Protein AF-A0A7C5HAJ5-F1 (afdb_monomer_lite)

Organism: NCBI:txid274539

Foldseek 3Di:
DDDDDDPPFFQAKAFLVQADQAAWDWDAGPVRFTKTWHDDPPDIWIFRQQQQQHGFGWDTDPPACWIFRPPFTWTAHVQQHTDDTDGDGGTHIWDWDDDPRMTGTGHDDPPPDPPPPPCPPPDDQFAEALDFLVVQLVVCVVVVDPDPLLNVLSVPWDWFAKKKKKKFKWLADLVPPPDQKDQDDPALFFRMKGWCCVPPVVQVVVCVVRNITIMMTMGPRQDPVSDDPPVVVVVRVVVVCCVVRVCSVVIDGPDMGMHMDTGHTDDDVPSQVSQAAQDDPDLRYGYAAQSHHDPAPAHHPRRRVLSVLVNVQSVCVVVVHDRDDRDGFDPDDPRD

InterPro domains:
  IPR002937 Amine oxidase [PF01593] (116-315)
  IPR014349 Rieske iron-sulphur protein [PTHR10134] (42-106)
  IPR017941 Rieske [2Fe-2S] iron-sulphur domain [PF00355] (16-92)
  IPR017941 Rieske [2Fe-2S] iron-sulphur domain [PS51296] (11-105)
  IPR036188 FAD/NAD(P)-binding domain superfamily [SSF51905] (118-317)
  IPR036922 Rieske [2Fe-2S] iron-sulphur domain superfamily [G3DSA:2.102.10.10] (8-115)
  IPR036922 Rieske [2Fe-2S] iron-sulphur domain superfamily [SSF50022] (17-133)

Radius of gyration: 22.9 Å; chains: 1; bounding box: 59×47×62 Å

pLDDT: mean 89.5, std 14.16, range [26.53, 98.56]

Secondary structure (DSSP, 8-state):
-------TTEEEEEEGGGS-SSS-EEEE-TTS-EEEEEEETTEEEEEE-B-TTT-PBPEEPTTSSSEEETTTTEEE-TTS-EEESS--SPPPEEEEEEETTEEEEESPPTTSS-----------S-EEE---HHHHHHHHHHH--S-HHHHHHHHT--BPPPEEEEEEEESS--TT--SSEEE--SSSS-SEEEEGGGT-HHHHHHHHHHS-EEEEEEE-S--GGG---HHHHHHHHHHHHHHHSGGGGG--EEEEEEEEE--SBP--TTGGGG---SB-SSTTEEE-STTS--SSS--HHHHHHHHHHHHHHHHHHHTTPPPPP-----SSSTT-

Sequence (336 aa):
LDGAGAASGAVASIPKREVPVTGWLQHTSEAGIPLLVARRGAEWVALDGRCTHMGCPVGPEAGTDGLYCPCHAGRFDAEGVPFSGPPKAPLARLDVREAGEMLVIGQASSASSPAVVTSEELPCDYCVVASDVRGTRELIAATQPGNRDFASHIAALGEADPYVVWRVWLDRPVSSADFPFYTVSGYTYTDSISFYSSFQQPFIDWAKRTGGCVAELHAYAVAPQDIRPEPEIRAAMQQELYAMFPETRKATIRHEIFMMQSNFTRWAPGDHATRPGVETPYANLFLAGDWVSTKAPVFLMEAAAFTGRQAANAIAAKESLRQRPLPIVPMDGIFA

Structure (mmCIF, N/CA/C/O backbone):
data_AF-A0A7C5HAJ5-F1
#
_entry.id   AF-A0A7C5HAJ5-F1
#
loop_
_atom_site.group_PDB
_atom_site.id
_atom_site.type_symbol
_atom_site.label_atom_id
_atom_site.label_alt_id
_atom_site.label_comp_id
_atom_site.label_asym_id
_atom_site.label_entity_id
_atom_site.label_seq_id
_atom_site.pdbx_PDB_ins_code
_atom_site.Cartn_x
_atom_site.Cartn_y
_atom_site.Cartn_z
_atom_site.occupancy
_atom_site.B_iso_or_equiv
_atom_site.auth_seq_id
_atom_site.auth_comp_id
_atom_site.auth_asym_id
_atom_site.auth_atom_id
_atom_site.pdbx_PDB_model_num
ATOM 1 N N . LEU A 1 1 ? 33.946 2.718 28.310 1.00 36.34 1 LEU A N 1
ATOM 2 C CA . LEU A 1 1 ? 32.598 3.149 27.862 1.00 36.34 1 LEU A CA 1
ATOM 3 C C . LEU A 1 1 ? 32.483 2.571 26.475 1.00 36.34 1 LEU A C 1
ATOM 5 O O . LEU A 1 1 ? 32.900 3.191 25.504 1.00 36.34 1 LEU A O 1
ATOM 9 N N . ASP A 1 2 ? 32.117 1.299 26.447 1.00 27.98 2 ASP A N 1
ATOM 10 C CA . ASP A 1 2 ? 32.448 0.411 25.345 1.00 27.98 2 ASP A CA 1
ATOM 11 C C . ASP A 1 2 ? 31.266 0.407 24.387 1.00 27.98 2 ASP A C 1
ATOM 13 O O . ASP A 1 2 ? 30.203 -0.139 24.678 1.00 27.98 2 ASP A O 1
ATOM 17 N N . GLY A 1 3 ? 31.447 1.111 23.271 1.00 30.89 3 GLY A N 1
ATOM 18 C CA . GLY A 1 3 ? 30.524 1.111 22.151 1.00 30.89 3 GLY A CA 1
ATOM 19 C C . GLY A 1 3 ? 30.601 -0.223 21.422 1.00 30.89 3 GLY A C 1
ATOM 20 O O . GLY A 1 3 ? 31.521 -0.459 20.642 1.00 30.89 3 GLY A O 1
ATOM 21 N N . ALA A 1 4 ? 29.620 -1.087 21.667 1.00 29.84 4 ALA A N 1
ATOM 22 C CA . ALA A 1 4 ? 29.307 -2.186 20.772 1.00 29.84 4 ALA A CA 1
ATOM 23 C C . ALA A 1 4 ? 28.509 -1.614 19.593 1.00 29.84 4 ALA A C 1
ATOM 25 O O . ALA A 1 4 ? 27.392 -1.125 19.763 1.00 29.84 4 ALA A O 1
ATOM 26 N N . GLY A 1 5 ? 29.123 -1.622 18.409 1.00 26.53 5 GLY A N 1
ATOM 27 C CA . GLY A 1 5 ? 28.479 -1.233 17.162 1.00 26.53 5 GLY A CA 1
ATOM 28 C C . GLY A 1 5 ? 27.211 -2.049 16.920 1.00 26.53 5 GLY A C 1
ATOM 29 O O . GLY A 1 5 ? 27.200 -3.267 17.099 1.00 26.53 5 GLY A O 1
ATOM 30 N N . ALA A 1 6 ? 26.145 -1.362 16.513 1.00 30.11 6 ALA A N 1
ATOM 31 C CA . ALA A 1 6 ? 24.930 -1.987 16.021 1.00 30.11 6 ALA A CA 1
ATOM 32 C C . ALA A 1 6 ? 25.292 -2.930 14.865 1.00 30.11 6 ALA A C 1
ATOM 34 O O . ALA A 1 6 ? 25.839 -2.502 13.847 1.00 30.11 6 ALA A O 1
ATOM 35 N N . ALA A 1 7 ? 25.028 -4.223 15.039 1.00 36.00 7 ALA A N 1
ATOM 36 C CA . ALA A 1 7 ? 25.190 -5.198 13.975 1.00 36.00 7 ALA A CA 1
ATOM 37 C C . ALA A 1 7 ? 24.228 -4.843 12.831 1.00 36.00 7 ALA A C 1
ATOM 39 O O . ALA A 1 7 ? 23.007 -4.874 13.000 1.00 36.00 7 ALA A O 1
ATOM 40 N N . SER A 1 8 ? 24.779 -4.498 11.666 1.00 49.56 8 SER A N 1
ATOM 41 C CA . SER A 1 8 ? 24.012 -4.286 10.441 1.00 49.56 8 SER A CA 1
ATOM 42 C C . SER A 1 8 ? 23.299 -5.591 10.065 1.00 49.56 8 SER A C 1
ATOM 44 O O . SER A 1 8 ? 23.956 -6.556 9.674 1.00 49.56 8 SER A O 1
ATOM 46 N N . GLY A 1 9 ? 21.973 -5.642 10.226 1.00 61.12 9 GLY A N 1
ATOM 47 C CA . GLY A 1 9 ? 21.146 -6.807 9.872 1.00 61.12 9 GLY A CA 1
ATOM 48 C C . GLY A 1 9 ? 20.019 -7.148 10.855 1.00 61.12 9 GLY A C 1
ATOM 49 O O . GLY A 1 9 ? 19.179 -7.990 10.535 1.00 61.12 9 GLY A O 1
ATOM 50 N N . ALA A 1 10 ? 19.971 -6.513 12.032 1.00 73.44 10 ALA A N 1
ATOM 51 C CA . ALA A 1 10 ? 18.856 -6.663 12.968 1.00 73.44 10 ALA A CA 1
ATOM 52 C C . ALA A 1 10 ? 17.640 -5.828 12.525 1.00 73.44 10 ALA A C 1
ATOM 54 O O . ALA A 1 10 ? 17.765 -4.643 12.230 1.00 73.44 10 ALA A O 1
ATOM 55 N N . VAL A 1 11 ? 16.468 -6.459 12.498 1.00 80.75 11 VAL A N 1
ATOM 56 C CA . VAL A 1 11 ? 15.160 -5.850 12.218 1.00 80.75 11 VAL A CA 1
ATOM 57 C C . VAL A 1 11 ? 14.518 -5.315 13.499 1.00 80.75 11 VAL A C 1
ATOM 59 O O . VAL A 1 11 ? 13.902 -4.256 13.464 1.00 80.75 11 VAL A O 1
ATOM 62 N N . ALA A 1 12 ? 14.655 -6.021 14.626 1.00 91.81 12 ALA A N 1
ATOM 63 C CA . ALA A 1 12 ? 14.160 -5.581 15.935 1.00 91.81 12 ALA A CA 1
ATOM 64 C C . ALA A 1 12 ? 14.897 -6.282 17.088 1.00 91.81 12 ALA A C 1
ATOM 66 O O . ALA A 1 12 ? 15.503 -7.338 16.901 1.00 91.81 12 ALA A O 1
ATOM 67 N N . SER A 1 13 ? 14.814 -5.717 18.296 1.00 93.69 13 SER A N 1
ATOM 68 C CA . SER A 1 13 ? 15.235 -6.367 19.545 1.00 93.69 13 SER A CA 1
ATOM 69 C C . SER A 1 13 ? 14.085 -6.350 20.550 1.00 93.69 13 SER A C 1
ATOM 71 O O . SER A 1 13 ? 13.649 -5.279 20.958 1.00 93.69 13 SER A O 1
ATOM 73 N N . ILE A 1 14 ? 13.596 -7.525 20.948 1.00 95.25 14 ILE A N 1
ATOM 74 C CA . ILE A 1 14 ? 12.369 -7.684 21.747 1.00 95.25 14 ILE A CA 1
ATOM 75 C C . ILE A 1 14 ? 12.696 -8.403 23.065 1.00 95.25 14 ILE A C 1
ATOM 77 O O . ILE A 1 14 ? 13.305 -9.474 23.028 1.00 95.25 14 ILE A O 1
ATOM 81 N N . PRO A 1 15 ? 12.300 -7.882 24.239 1.00 95.75 15 PRO A N 1
ATOM 82 C CA . PRO A 1 15 ? 12.465 -8.596 25.503 1.00 95.75 15 PRO A CA 1
ATOM 83 C C . PRO A 1 15 ? 11.660 -9.903 25.528 1.00 95.75 15 PRO A C 1
ATOM 85 O O . PRO A 1 15 ? 10.455 -9.899 25.281 1.00 95.75 15 PRO A O 1
ATOM 88 N N . LYS A 1 16 ? 12.281 -11.026 25.917 1.00 95.94 16 LYS A N 1
ATOM 89 C CA . LYS A 1 16 ? 11.612 -12.347 25.971 1.00 95.94 16 LYS A CA 1
ATOM 90 C C . LYS A 1 16 ? 10.328 -12.335 26.802 1.00 95.94 16 LYS A C 1
ATOM 92 O O . LYS A 1 16 ? 9.375 -13.030 26.472 1.00 95.94 16 LYS A O 1
ATOM 97 N N . ARG A 1 17 ? 10.304 -11.529 27.868 1.00 94.81 17 ARG A N 1
ATOM 98 C CA . ARG A 1 17 ? 9.159 -11.364 28.778 1.00 94.81 17 ARG A CA 1
ATOM 99 C C . ARG A 1 17 ? 7.915 -10.747 28.130 1.00 94.81 17 ARG A C 1
ATOM 101 O O . ARG A 1 17 ? 6.839 -10.858 28.704 1.00 94.81 17 ARG A O 1
ATOM 108 N N . GLU A 1 18 ? 8.064 -10.059 26.999 1.00 94.12 18 GLU A N 1
ATOM 109 C CA . GLU A 1 18 ? 6.943 -9.450 26.270 1.00 94.12 18 GLU A CA 1
ATOM 110 C C . GLU A 1 18 ? 6.262 -10.450 25.335 1.00 94.12 18 GLU A C 1
ATOM 112 O O . GLU A 1 18 ? 5.100 -10.269 24.977 1.00 94.12 18 GLU A O 1
ATOM 117 N N . VAL A 1 19 ? 6.956 -11.531 24.966 1.00 94.25 19 VAL A N 1
ATOM 118 C CA . VAL A 1 19 ? 6.371 -12.584 24.140 1.00 94.25 19 VAL A CA 1
ATOM 119 C C . VAL A 1 19 ? 5.463 -13.454 25.014 1.00 94.25 19 VAL A C 1
ATOM 121 O O . VAL A 1 19 ? 5.921 -13.993 26.027 1.00 94.25 19 VAL A O 1
ATOM 124 N N . PRO A 1 20 ? 4.177 -13.621 24.656 1.00 90.31 20 PRO A N 1
ATOM 125 C CA . PRO A 1 20 ? 3.255 -14.398 25.464 1.00 90.31 20 PRO A CA 1
ATOM 126 C C . PRO A 1 20 ? 3.649 -15.879 25.479 1.00 90.31 20 PRO A C 1
ATOM 128 O O . PRO A 1 20 ? 4.223 -16.410 24.527 1.00 90.31 20 PRO A O 1
ATOM 131 N N . VAL A 1 21 ? 3.289 -16.570 26.565 1.00 87.06 21 VAL A N 1
ATOM 132 C CA . VAL A 1 21 ? 3.531 -18.018 26.722 1.00 87.06 21 VAL A CA 1
ATOM 133 C C . VAL A 1 21 ? 2.827 -18.822 25.622 1.00 87.06 21 VAL A C 1
ATOM 135 O O . VAL A 1 21 ? 3.342 -19.842 25.173 1.00 87.06 21 VAL A O 1
ATOM 138 N N . THR A 1 22 ? 1.661 -18.345 25.181 1.00 86.88 22 THR A N 1
ATOM 139 C CA . THR A 1 22 ? 0.845 -18.933 24.116 1.00 86.88 22 THR A CA 1
ATOM 140 C C . THR A 1 22 ? 0.399 -17.855 23.136 1.00 86.88 22 THR A C 1
ATOM 142 O O . THR A 1 22 ? 0.055 -16.751 23.556 1.00 86.88 22 THR A O 1
ATOM 145 N N . GLY A 1 23 ? 0.319 -18.195 21.851 1.00 88.62 23 GLY A N 1
ATOM 146 C CA . GLY A 1 23 ? -0.093 -17.264 20.799 1.00 88.62 23 GLY A CA 1
ATOM 147 C C . GLY A 1 23 ? 1.080 -16.477 20.220 1.00 88.62 23 GLY A C 1
ATOM 148 O O . GLY A 1 23 ? 2.209 -16.968 20.199 1.00 88.62 23 GLY A O 1
ATOM 149 N N . TRP A 1 24 ? 0.785 -15.283 19.715 1.00 93.00 24 TRP A N 1
ATOM 150 C CA . TRP A 1 24 ? 1.720 -14.416 19.004 1.00 93.00 24 TRP A CA 1
ATOM 151 C C . TRP A 1 24 ? 1.758 -13.031 19.651 1.00 93.00 24 TRP A C 1
ATOM 153 O O . TRP A 1 24 ? 0.714 -12.431 19.907 1.00 93.00 24 TRP A O 1
ATOM 163 N N . LEU A 1 25 ? 2.961 -12.513 19.878 1.00 93.62 25 LEU A N 1
ATOM 164 C CA . LEU A 1 25 ? 3.206 -11.089 20.057 1.00 93.62 25 LEU A CA 1
ATOM 165 C C . LEU A 1 25 ? 3.165 -10.423 18.683 1.00 93.62 25 LEU A C 1
ATOM 167 O O . LEU A 1 25 ? 3.923 -10.808 17.795 1.00 93.62 25 LEU A O 1
ATOM 171 N N . GLN A 1 26 ? 2.327 -9.405 18.530 1.00 93.69 26 GLN A N 1
ATOM 172 C CA . GLN A 1 26 ? 2.395 -8.486 17.402 1.00 93.69 26 GLN A CA 1
ATOM 173 C C . GLN A 1 26 ? 3.252 -7.283 17.807 1.00 93.69 26 GLN A C 1
ATOM 175 O O . GLN A 1 26 ? 2.989 -6.650 18.829 1.00 93.69 26 GLN A O 1
ATOM 180 N N . HIS A 1 27 ? 4.287 -6.991 17.027 1.00 91.62 27 HIS A N 1
ATOM 181 C CA . HIS A 1 27 ? 5.226 -5.898 17.270 1.00 91.62 27 HIS A CA 1
ATOM 182 C C . HIS A 1 27 ? 5.478 -5.139 15.965 1.00 91.62 27 HIS A C 1
ATOM 184 O O . HIS A 1 27 ? 5.367 -5.718 14.891 1.00 91.62 27 HIS A O 1
ATOM 190 N N . THR A 1 28 ? 5.848 -3.867 16.042 1.00 86.75 28 THR A N 1
ATOM 191 C CA . THR A 1 28 ? 6.250 -3.074 14.875 1.00 86.75 28 THR A CA 1
ATOM 192 C C . THR A 1 28 ? 7.675 -2.603 15.109 1.00 86.75 28 THR A C 1
ATOM 194 O O . THR A 1 28 ? 7.943 -1.984 16.137 1.00 86.75 28 THR A O 1
ATOM 197 N N . SER A 1 29 ? 8.596 -2.920 14.196 1.00 84.69 29 SER A N 1
ATOM 198 C CA . SER A 1 29 ? 9.984 -2.465 14.316 1.00 84.69 29 SER A CA 1
ATOM 199 C C . SER A 1 29 ? 10.097 -0.943 14.204 1.00 84.69 29 SER A C 1
ATOM 201 O O . SER A 1 29 ? 9.186 -0.275 13.717 1.00 84.69 29 SER A O 1
ATOM 203 N N . GLU A 1 30 ? 11.255 -0.386 14.567 1.00 73.44 30 GLU A N 1
ATOM 204 C CA . GLU A 1 30 ? 11.544 1.046 14.377 1.00 73.44 30 GLU A CA 1
ATOM 205 C C . GLU A 1 30 ? 11.405 1.488 12.909 1.00 73.44 30 GLU A C 1
ATOM 207 O O . GLU A 1 30 ? 11.019 2.619 12.632 1.00 73.44 30 GLU A O 1
ATOM 212 N N . ALA A 1 31 ? 11.657 0.581 11.959 1.00 70.88 31 ALA A N 1
ATOM 213 C CA . ALA A 1 31 ? 11.485 0.816 10.526 1.00 70.88 31 ALA A CA 1
ATOM 214 C C . ALA A 1 31 ? 10.033 0.623 10.033 1.00 70.88 31 ALA A C 1
ATOM 216 O O . ALA A 1 31 ? 9.794 0.603 8.825 1.00 70.88 31 ALA A O 1
ATOM 217 N N . GLY A 1 32 ? 9.065 0.435 10.938 1.00 73.06 32 GLY A N 1
ATOM 218 C CA . GLY A 1 32 ? 7.650 0.259 10.601 1.00 73.06 32 GLY A CA 1
ATOM 219 C C . GLY A 1 32 ? 7.288 -1.131 10.070 1.00 73.06 32 GLY A C 1
ATOM 220 O O . GLY A 1 32 ? 6.216 -1.306 9.494 1.00 73.06 32 GLY A O 1
ATOM 221 N N . ILE A 1 33 ? 8.163 -2.130 10.229 1.00 79.81 33 ILE A N 1
ATOM 222 C CA . ILE A 1 33 ? 7.901 -3.490 9.740 1.00 79.81 33 ILE A CA 1
ATOM 223 C C . ILE A 1 33 ? 7.059 -4.227 10.790 1.00 79.81 33 ILE A C 1
ATOM 225 O O . ILE A 1 33 ? 7.527 -4.370 11.924 1.00 79.81 33 ILE A O 1
ATOM 229 N N . PRO A 1 34 ? 5.846 -4.710 10.458 1.00 89.31 34 PRO A N 1
ATOM 230 C CA . PRO A 1 34 ? 5.077 -5.546 11.368 1.00 89.31 34 PRO A CA 1
ATOM 231 C C . PRO A 1 34 ? 5.773 -6.899 11.541 1.00 89.31 34 PRO A C 1
ATOM 233 O O . PRO A 1 34 ? 6.210 -7.518 10.575 1.00 89.31 34 PRO A O 1
ATOM 236 N N . LEU A 1 35 ? 5.854 -7.366 12.778 1.00 94.62 35 LEU A N 1
ATOM 237 C CA . LEU A 1 35 ? 6.483 -8.611 13.195 1.00 94.62 35 LEU A CA 1
ATOM 238 C C . LEU A 1 35 ? 5.490 -9.421 14.024 1.00 94.62 35 LEU A C 1
ATOM 240 O O . LEU A 1 35 ? 4.774 -8.878 14.870 1.00 94.62 35 LEU A O 1
ATOM 244 N N . LEU A 1 36 ? 5.496 -10.733 13.820 1.00 95.81 36 LEU A N 1
ATOM 245 C CA . LEU A 1 36 ? 4.790 -11.686 14.669 1.00 95.81 36 LEU A CA 1
ATOM 246 C C . LEU A 1 36 ? 5.826 -12.569 15.348 1.00 95.81 36 LEU A C 1
ATOM 248 O O . LEU A 1 36 ? 6.569 -13.263 14.663 1.00 95.81 36 LEU A O 1
ATOM 252 N N . VAL A 1 37 ? 5.895 -12.545 16.678 1.00 95.56 37 VAL A N 1
ATOM 253 C CA . VAL A 1 37 ? 6.882 -13.314 17.452 1.00 95.56 37 VAL A CA 1
ATOM 254 C C . VAL A 1 37 ? 6.182 -14.239 18.429 1.00 95.56 37 VAL A C 1
ATOM 256 O O . VAL A 1 37 ? 5.273 -13.832 19.144 1.00 95.56 37 VAL A O 1
ATOM 259 N N . ALA A 1 38 ? 6.597 -15.495 18.477 1.00 94.31 38 ALA A N 1
ATOM 260 C CA . ALA A 1 38 ? 6.004 -16.476 19.362 1.00 94.31 38 ALA A CA 1
ATOM 261 C C . ALA A 1 38 ? 7.019 -17.481 19.888 1.00 94.31 38 ALA A C 1
ATOM 263 O O . ALA A 1 38 ? 8.072 -17.718 19.296 1.00 94.31 38 ALA A O 1
ATOM 264 N N . ARG A 1 39 ? 6.649 -18.128 20.991 1.00 92.38 39 ARG A N 1
ATOM 265 C CA . ARG A 1 39 ? 7.337 -19.311 21.494 1.00 92.38 39 ARG A CA 1
ATOM 266 C C . ARG A 1 39 ? 6.623 -20.575 21.010 1.00 92.38 39 ARG A C 1
ATOM 268 O O . ARG A 1 39 ? 5.395 -20.673 21.088 1.00 92.38 39 ARG A O 1
ATOM 275 N N . ARG A 1 40 ? 7.385 -21.548 20.510 1.00 88.31 40 ARG A N 1
ATOM 276 C CA . ARG A 1 40 ? 6.919 -22.882 20.100 1.00 88.31 40 ARG A CA 1
ATOM 277 C C . ARG A 1 40 ? 7.747 -23.929 20.839 1.00 88.31 40 ARG A C 1
ATOM 279 O O . ARG A 1 40 ? 8.814 -24.346 20.404 1.00 88.31 40 ARG A O 1
ATOM 286 N N . GLY A 1 41 ? 7.277 -24.299 22.030 1.00 86.25 41 GLY A N 1
ATOM 287 C CA . GLY A 1 41 ? 8.030 -25.164 22.937 1.00 86.25 41 GLY A CA 1
ATOM 288 C C . GLY A 1 41 ? 9.342 -24.511 23.388 1.00 86.25 41 GLY A C 1
ATOM 289 O O . GLY A 1 41 ? 9.335 -23.508 24.109 1.00 86.25 41 GLY A O 1
ATOM 290 N N . ALA A 1 42 ? 10.469 -25.097 22.982 1.00 86.19 42 ALA A N 1
ATOM 291 C CA . ALA A 1 42 ? 11.801 -24.572 23.280 1.00 86.19 42 ALA A CA 1
ATOM 292 C C . ALA A 1 42 ? 12.280 -23.513 22.272 1.00 86.19 42 ALA A C 1
ATOM 294 O O . ALA A 1 42 ? 13.241 -22.811 22.565 1.00 86.19 42 ALA A O 1
ATOM 295 N N . GLU A 1 43 ? 11.617 -23.380 21.122 1.00 90.31 43 GLU A N 1
ATOM 296 C CA . GLU A 1 43 ? 12.067 -22.522 20.027 1.00 90.31 43 GLU A CA 1
ATOM 297 C C . GLU A 1 43 ? 11.329 -21.182 19.990 1.00 90.31 43 GLU A C 1
ATOM 299 O O . GLU A 1 43 ? 10.160 -21.069 20.380 1.00 90.31 43 GLU A O 1
ATOM 304 N N . TRP A 1 44 ? 12.015 -20.167 19.471 1.00 93.62 44 TRP A N 1
ATOM 305 C CA . TRP A 1 44 ? 11.435 -18.872 19.142 1.00 93.62 44 TRP A CA 1
ATOM 306 C C . TRP A 1 44 ? 11.175 -18.788 17.642 1.00 93.62 44 TRP A C 1
ATOM 308 O O . TRP A 1 44 ? 12.038 -19.114 16.829 1.00 93.62 44 TRP A O 1
ATOM 318 N N . VAL A 1 45 ? 9.985 -18.324 17.280 1.00 93.62 45 VAL A N 1
ATOM 319 C CA . VAL A 1 45 ? 9.570 -18.123 15.893 1.00 93.62 45 VAL A CA 1
ATOM 320 C C . VAL A 1 45 ? 9.262 -16.651 15.698 1.00 93.62 45 VAL A C 1
ATOM 322 O O . VAL A 1 45 ? 8.530 -16.067 16.494 1.00 93.62 45 VAL A O 1
ATOM 325 N N . ALA A 1 46 ? 9.795 -16.064 14.632 1.00 95.12 46 ALA A N 1
ATOM 326 C CA . ALA A 1 46 ? 9.409 -14.743 14.170 1.00 95.12 46 ALA A CA 1
ATOM 327 C C . ALA A 1 46 ? 8.986 -14.809 12.701 1.00 95.12 46 ALA A C 1
ATOM 329 O O . ALA A 1 46 ? 9.627 -15.498 11.905 1.00 95.12 46 ALA A O 1
ATOM 330 N N . LEU A 1 47 ? 7.916 -14.102 12.354 1.00 94.81 47 LEU A N 1
ATOM 331 C CA . LEU A 1 47 ? 7.440 -13.920 10.987 1.00 94.81 47 LEU A CA 1
ATOM 332 C C . LEU A 1 47 ? 7.445 -12.432 10.633 1.00 94.81 47 LEU A C 1
ATOM 334 O O . LEU A 1 47 ? 7.145 -11.587 11.482 1.00 94.81 47 LEU A O 1
ATOM 338 N N . ASP A 1 48 ? 7.720 -12.129 9.368 1.00 93.62 48 ASP A N 1
ATOM 339 C CA . ASP A 1 48 ? 7.351 -10.858 8.755 1.00 93.62 48 ASP A CA 1
ATOM 340 C C . ASP A 1 48 ? 5.820 -10.793 8.713 1.00 93.62 48 ASP A C 1
ATOM 342 O O . ASP A 1 48 ? 5.156 -11.566 8.020 1.00 93.62 48 ASP A O 1
ATOM 346 N N . GLY A 1 49 ? 5.256 -9.891 9.509 1.00 93.38 49 GLY A N 1
ATOM 347 C CA . GLY A 1 49 ? 3.821 -9.697 9.654 1.00 93.38 49 GLY A CA 1
ATOM 348 C C . GLY A 1 49 ? 3.183 -8.985 8.463 1.00 93.38 49 GLY A C 1
ATOM 349 O O . GLY A 1 49 ? 2.003 -8.649 8.536 1.00 93.38 49 GLY A O 1
ATOM 350 N N . ARG A 1 50 ? 3.911 -8.710 7.375 1.00 91.50 50 ARG A N 1
ATOM 351 C CA . ARG A 1 50 ? 3.331 -8.158 6.147 1.00 91.50 50 ARG A CA 1
ATOM 352 C C . ARG A 1 50 ? 2.630 -9.261 5.367 1.00 91.50 50 ARG A C 1
ATOM 354 O O . ARG A 1 50 ? 3.239 -10.224 4.912 1.00 91.50 50 ARG A O 1
ATOM 361 N N . CYS A 1 51 ? 1.331 -9.089 5.157 1.00 91.00 51 CYS A N 1
ATOM 362 C CA . CYS A 1 51 ? 0.529 -9.996 4.351 1.00 91.00 51 CYS A CA 1
ATOM 363 C C . CYS A 1 51 ? 1.121 -10.137 2.941 1.00 91.00 51 CYS A C 1
ATOM 365 O O . CYS A 1 51 ? 1.268 -9.142 2.233 1.00 91.00 51 CYS A O 1
ATOM 367 N N . THR A 1 52 ? 1.352 -11.368 2.482 1.00 88.88 52 THR A N 1
ATOM 368 C CA . THR A 1 52 ? 1.920 -11.664 1.151 1.00 88.88 52 THR A CA 1
ATOM 369 C C . THR A 1 52 ? 1.022 -11.291 -0.034 1.00 88.88 52 THR A C 1
ATOM 371 O O . THR A 1 52 ? 1.392 -11.514 -1.181 1.00 88.88 52 THR A O 1
ATOM 374 N N . HIS A 1 53 ? -0.163 -10.729 0.217 1.00 82.12 53 HIS A N 1
ATOM 375 C CA . HIS A 1 53 ? -1.009 -10.148 -0.822 1.00 82.12 53 HIS A CA 1
ATOM 376 C C . HIS A 1 53 ? -0.641 -8.686 -1.121 1.00 82.12 53 HIS A C 1
ATOM 378 O O . HIS A 1 53 ? -0.270 -8.374 -2.244 1.00 82.12 53 HIS A O 1
ATOM 384 N N . MET A 1 54 ? -0.773 -7.788 -0.137 1.00 81.06 54 MET A N 1
ATOM 385 C CA . MET A 1 54 ? -0.594 -6.332 -0.323 1.00 81.06 54 MET A CA 1
ATOM 386 C C . MET A 1 54 ? 0.123 -5.658 0.859 1.00 81.06 54 MET A C 1
ATOM 388 O O . MET A 1 54 ? -0.008 -4.460 1.075 1.00 81.06 54 MET A O 1
ATOM 392 N N . GLY A 1 55 ? 0.836 -6.425 1.684 1.00 82.50 55 GLY A N 1
ATOM 393 C CA . GLY A 1 55 ? 1.685 -5.890 2.749 1.00 82.50 55 GLY A CA 1
ATOM 394 C C . GLY A 1 55 ? 0.969 -5.391 4.007 1.00 82.50 55 GLY A C 1
ATOM 395 O O . GLY A 1 55 ? 1.639 -4.937 4.929 1.00 82.50 55 GLY A O 1
ATOM 396 N N . CYS A 1 56 ? -0.363 -5.485 4.084 1.00 85.69 56 CYS A N 1
ATOM 397 C CA . CYS A 1 56 ? -1.109 -5.139 5.296 1.00 85.69 56 CYS A CA 1
ATOM 398 C C . CYS A 1 56 ? -0.629 -5.935 6.522 1.00 85.69 56 CYS A C 1
ATOM 400 O O . CYS A 1 56 ? -0.308 -7.118 6.369 1.00 85.69 56 CYS A O 1
ATOM 402 N N . PRO A 1 57 ? -0.644 -5.341 7.728 1.00 89.75 57 PRO A N 1
ATOM 403 C CA . PRO A 1 57 ? -0.247 -6.039 8.942 1.00 89.75 57 PRO A CA 1
ATOM 404 C C . PRO A 1 57 ? -1.197 -7.206 9.233 1.00 89.75 57 PRO A C 1
ATOM 406 O O . PRO A 1 57 ? -2.420 -7.052 9.298 1.00 89.75 57 PRO A O 1
ATOM 409 N N . VAL A 1 58 ? -0.613 -8.386 9.392 1.00 94.19 58 VAL A N 1
ATOM 410 C CA . VAL A 1 58 ? -1.270 -9.606 9.846 1.00 94.19 58 VAL A CA 1
ATOM 411 C C . VAL A 1 58 ? -1.212 -9.649 11.367 1.00 94.19 58 VAL A C 1
ATOM 413 O O . VAL A 1 58 ? -0.169 -9.370 11.956 1.00 94.19 58 VAL A O 1
ATOM 416 N N . GLY A 1 59 ? -2.328 -10.014 11.995 1.00 94.25 59 GLY A N 1
ATOM 417 C CA . GLY A 1 59 ? -2.426 -10.179 13.444 1.00 94.25 59 GLY A CA 1
ATOM 418 C C . GLY A 1 59 ? -2.940 -11.564 13.848 1.00 94.25 59 GLY A C 1
ATOM 419 O O . GLY A 1 59 ? -3.406 -12.318 12.991 1.00 94.25 59 GLY A O 1
ATOM 420 N N . PRO A 1 60 ? -2.885 -11.907 15.146 1.00 93.56 60 PRO A N 1
ATOM 421 C CA . PRO A 1 60 ? -3.471 -13.137 15.674 1.00 93.56 60 PRO A CA 1
ATOM 422 C C . PRO A 1 60 ? -4.985 -13.174 15.440 1.00 93.56 60 PRO A C 1
ATOM 424 O O . PRO A 1 60 ? -5.682 -12.187 15.692 1.00 93.56 60 PRO A O 1
ATOM 427 N N . GLU A 1 61 ? -5.514 -14.315 15.002 1.00 91.75 61 GLU A N 1
ATOM 428 C CA . GLU A 1 61 ? -6.958 -14.489 14.879 1.00 91.75 61 GLU A CA 1
ATOM 429 C C . GLU A 1 61 ? -7.574 -14.987 16.195 1.00 91.75 61 GLU A C 1
ATOM 431 O O . GLU A 1 61 ? -7.279 -16.081 16.681 1.00 91.75 61 GLU A O 1
ATOM 436 N N . ALA A 1 62 ? -8.476 -14.181 16.760 1.00 84.38 62 ALA A N 1
ATOM 437 C CA . ALA A 1 62 ? -9.124 -14.469 18.034 1.00 84.38 62 ALA A CA 1
ATOM 438 C C . ALA A 1 62 ? -9.836 -15.834 18.037 1.00 84.38 62 ALA A C 1
ATOM 440 O O . ALA A 1 62 ? -10.662 -16.126 17.175 1.00 84.38 62 ALA A O 1
ATOM 441 N N . GLY A 1 63 ? -9.552 -16.646 19.060 1.00 82.56 63 GLY A N 1
ATOM 442 C CA . GLY A 1 63 ? -10.146 -17.977 19.226 1.00 82.56 63 GLY A CA 1
ATOM 443 C C . GLY A 1 63 ? -9.492 -19.079 18.388 1.00 82.56 63 GLY A C 1
ATOM 444 O O . GLY A 1 63 ? -9.981 -20.206 18.403 1.00 82.56 63 GLY A O 1
ATOM 445 N N . THR A 1 64 ? -8.394 -18.776 17.695 1.00 86.75 64 THR A N 1
ATOM 446 C CA . THR A 1 64 ? -7.595 -19.738 16.924 1.00 86.75 64 THR A CA 1
ATOM 447 C C . THR A 1 64 ? -6.108 -19.592 17.267 1.00 86.75 64 THR A C 1
ATOM 449 O O . THR A 1 64 ? -5.715 -18.675 17.990 1.00 86.75 64 THR A O 1
ATOM 452 N N . ASP A 1 65 ? -5.273 -20.494 16.759 1.00 85.19 65 ASP A N 1
ATOM 453 C CA . ASP A 1 65 ? -3.809 -20.373 16.734 1.00 85.19 65 ASP A CA 1
ATOM 454 C C . ASP A 1 65 ? -3.278 -19.707 15.447 1.00 85.19 65 ASP A C 1
ATOM 456 O O . ASP A 1 65 ? -2.078 -19.432 15.336 1.00 85.19 65 ASP A O 1
ATOM 460 N N . GLY A 1 66 ? -4.180 -19.429 14.503 1.00 91.69 66 GLY A N 1
ATOM 461 C CA . GLY A 1 66 ? -3.895 -18.845 13.204 1.00 91.69 66 GLY A CA 1
ATOM 462 C C . GLY A 1 66 ? -3.787 -17.323 13.208 1.00 91.69 66 GLY A C 1
ATOM 463 O O . GLY A 1 66 ? -3.822 -16.633 14.234 1.00 91.69 66 GLY A O 1
ATOM 464 N N . LEU A 1 67 ? -3.635 -16.796 12.000 1.00 96.12 67 LEU A N 1
ATOM 465 C CA . LEU A 1 67 ? -3.339 -15.400 11.725 1.00 96.12 67 LEU A CA 1
ATOM 466 C C . LEU A 1 67 ? -4.310 -14.843 10.676 1.00 96.12 67 LEU A C 1
ATOM 468 O O . LEU A 1 67 ? -4.705 -15.533 9.733 1.00 96.12 67 LEU A O 1
ATOM 472 N N . TYR A 1 68 ? -4.665 -13.566 10.802 1.00 95.19 68 TYR A N 1
ATOM 473 C CA . TYR A 1 68 ? -5.648 -12.905 9.949 1.00 95.19 68 TYR A CA 1
ATOM 474 C C . TYR A 1 68 ? -5.150 -11.558 9.421 1.00 95.19 68 TYR A C 1
ATOM 476 O O . TYR A 1 68 ? -4.680 -10.698 10.166 1.00 95.19 68 TYR A O 1
ATOM 484 N N . CYS A 1 69 ? -5.291 -11.372 8.107 1.00 93.19 69 CYS A N 1
ATOM 485 C CA . CYS A 1 69 ? -5.131 -10.102 7.414 1.00 93.19 69 CYS A CA 1
ATOM 486 C C . CYS A 1 69 ? -6.513 -9.488 7.135 1.00 93.19 69 CYS A C 1
ATOM 488 O O . CYS A 1 69 ? -7.253 -9.986 6.274 1.00 93.19 69 CYS A O 1
ATOM 490 N N . PRO A 1 70 ? -6.851 -8.361 7.766 1.00 86.56 70 PRO A N 1
ATOM 491 C CA . PRO A 1 70 ? -8.176 -7.767 7.656 1.00 86.56 70 PRO A CA 1
ATOM 492 C C . PRO A 1 70 ? -8.437 -6.972 6.373 1.00 86.56 70 PRO A C 1
ATOM 494 O O . PRO A 1 70 ? -9.596 -6.691 6.075 1.00 86.56 70 PRO A O 1
ATOM 497 N N . CYS A 1 71 ? -7.404 -6.616 5.603 1.00 77.31 71 CYS A N 1
ATOM 498 C CA . CYS A 1 71 ? -7.571 -5.803 4.394 1.00 77.31 71 CYS A CA 1
ATOM 499 C C . CYS A 1 71 ? -8.452 -6.488 3.342 1.00 77.31 71 CYS A C 1
ATOM 501 O O . CYS A 1 71 ? -9.377 -5.879 2.815 1.00 77.31 71 CYS A O 1
ATOM 503 N N . HIS A 1 72 ? -8.196 -7.772 3.076 1.00 81.44 72 HIS A N 1
ATOM 504 C CA . HIS A 1 72 ? -8.934 -8.569 2.088 1.00 81.44 72 HIS A CA 1
ATOM 505 C C . HIS A 1 72 ? -9.254 -9.980 2.608 1.00 81.44 72 HIS A C 1
ATOM 507 O O . HIS A 1 72 ? -9.300 -10.939 1.841 1.00 81.44 72 HIS A O 1
ATOM 513 N N . ALA A 1 73 ? -9.444 -10.101 3.926 1.00 88.62 73 ALA A N 1
ATOM 514 C CA . ALA A 1 73 ? -9.784 -11.341 4.623 1.00 88.62 73 ALA A CA 1
ATOM 515 C C . ALA A 1 73 ? -8.820 -12.520 4.358 1.00 88.62 73 ALA A C 1
ATOM 517 O O . ALA A 1 73 ? -9.245 -13.669 4.209 1.00 88.62 73 ALA A O 1
ATOM 518 N N . GLY A 1 74 ? -7.516 -12.233 4.291 1.00 92.44 74 GLY A N 1
ATOM 519 C CA . GLY A 1 74 ? -6.482 -13.265 4.190 1.00 92.44 74 GLY A CA 1
ATOM 520 C C . GLY A 1 74 ? -6.350 -14.030 5.504 1.00 92.44 74 GLY A C 1
ATOM 521 O O . GLY A 1 74 ? -6.378 -13.413 6.565 1.00 92.44 74 GLY A O 1
ATOM 522 N N . ARG A 1 75 ? -6.215 -15.354 5.448 1.00 96.25 75 ARG A N 1
ATOM 523 C CA . ARG A 1 75 ? -6.069 -16.218 6.627 1.00 96.25 75 ARG A CA 1
ATOM 524 C C . ARG A 1 75 ? -4.881 -17.143 6.458 1.00 96.25 75 ARG A C 1
ATOM 526 O O . ARG A 1 75 ? -4.719 -17.731 5.385 1.00 96.25 75 ARG A O 1
ATOM 533 N N . PHE A 1 76 ? -4.113 -17.279 7.528 1.00 96.69 76 PHE A N 1
ATOM 534 C CA . PHE A 1 76 ? -2.950 -18.145 7.607 1.00 96.69 76 PHE A CA 1
ATOM 535 C C . PHE A 1 76 ? -3.052 -19.043 8.840 1.00 96.69 76 PHE A C 1
ATOM 537 O O . PHE A 1 76 ? -3.678 -18.665 9.832 1.00 96.69 76 PHE A O 1
ATOM 544 N N . ASP A 1 77 ? -2.467 -20.231 8.769 1.00 94.56 77 ASP A N 1
ATOM 545 C CA . ASP A 1 77 ? -2.359 -21.132 9.917 1.00 94.56 77 ASP A CA 1
ATOM 546 C C . ASP A 1 77 ? -1.307 -20.648 10.938 1.00 94.56 77 ASP A C 1
ATOM 548 O O . ASP A 1 77 ? -0.757 -19.544 10.832 1.00 94.56 77 ASP A O 1
ATOM 552 N N . ALA A 1 78 ? -1.047 -21.468 11.959 1.00 90.94 78 ALA A N 1
ATOM 553 C CA . ALA A 1 78 ? -0.119 -21.165 13.046 1.00 90.94 78 ALA A CA 1
ATOM 554 C C . ALA A 1 78 ? 1.356 -21.098 12.611 1.00 90.94 78 ALA A C 1
ATOM 556 O O . ALA A 1 78 ? 2.202 -20.670 13.405 1.00 90.94 78 ALA A O 1
ATOM 557 N N . GLU A 1 79 ? 1.661 -21.494 11.374 1.00 90.06 79 GLU A N 1
ATOM 558 C CA . GLU A 1 79 ? 2.976 -21.455 10.738 1.00 90.06 79 GLU A CA 1
ATOM 559 C C . GLU A 1 79 ? 3.085 -20.306 9.722 1.00 90.06 79 GLU A C 1
ATOM 561 O O . GLU A 1 79 ? 4.164 -20.069 9.173 1.00 90.06 79 GLU A O 1
ATOM 566 N N . GLY A 1 80 ? 1.994 -19.564 9.498 1.00 92.94 80 GLY A N 1
ATOM 567 C CA . GLY A 1 80 ? 1.933 -18.468 8.539 1.00 92.94 80 GLY A CA 1
ATOM 568 C C . GLY A 1 80 ? 1.654 -18.920 7.106 1.00 92.94 80 GLY A C 1
ATOM 569 O O . GLY A 1 80 ? 1.883 -18.134 6.186 1.00 92.94 80 GLY A O 1
ATOM 570 N N . VAL A 1 81 ? 1.154 -20.140 6.885 1.00 95.44 81 VAL A N 1
ATOM 571 C CA . VAL A 1 81 ? 0.781 -20.654 5.557 1.00 95.44 81 VAL A CA 1
ATOM 572 C C . VAL A 1 81 ? -0.655 -20.245 5.218 1.00 95.44 81 VAL A C 1
ATOM 574 O O . VAL A 1 81 ? -1.564 -20.477 6.016 1.00 95.44 81 VAL A O 1
ATOM 577 N N . PRO A 1 82 ? -0.912 -19.629 4.048 1.00 93.56 82 PRO A N 1
ATOM 578 C CA . PRO A 1 82 ? -2.245 -19.167 3.699 1.00 93.56 82 PRO A CA 1
ATOM 579 C C . PRO A 1 82 ? -3.170 -20.338 3.362 1.00 93.56 82 PRO A C 1
ATOM 581 O O . PRO A 1 82 ? -2.819 -21.210 2.570 1.00 93.56 82 PRO A O 1
ATOM 584 N N . PHE A 1 83 ? -4.393 -20.307 3.887 1.00 93.44 83 PHE A N 1
ATOM 585 C CA . PHE A 1 83 ? -5.432 -21.291 3.550 1.00 93.44 83 PHE A CA 1
ATOM 586 C C . PHE A 1 83 ? -6.737 -20.654 3.056 1.00 93.44 83 PHE A C 1
ATOM 588 O O . PHE A 1 83 ? -7.613 -21.349 2.542 1.00 93.44 83 PHE A O 1
ATOM 595 N N . SER A 1 84 ? -6.897 -19.335 3.199 1.00 92.75 84 SER A N 1
ATOM 596 C CA . SER A 1 84 ? -8.070 -18.612 2.701 1.00 92.75 84 SER A CA 1
ATOM 597 C C . SER A 1 84 ? -7.744 -17.155 2.368 1.00 92.75 84 SER A C 1
ATOM 599 O O . SER A 1 84 ? -6.841 -16.542 2.935 1.00 92.75 84 SER A O 1
ATOM 601 N N . GLY A 1 85 ? -8.536 -16.585 1.460 1.00 88.75 85 GLY A N 1
ATOM 602 C CA . GLY A 1 85 ? -8.376 -15.226 0.958 1.00 88.75 85 GLY A CA 1
ATOM 603 C C . GLY A 1 85 ? -7.363 -15.114 -0.192 1.00 88.75 85 GLY A C 1
ATOM 604 O O . GLY A 1 85 ? -6.928 -16.122 -0.753 1.00 88.75 85 GLY A O 1
ATOM 605 N N . PRO A 1 86 ? -7.017 -13.880 -0.593 1.00 88.88 86 PRO A N 1
ATOM 606 C CA . PRO A 1 86 ? -6.106 -13.628 -1.708 1.00 88.88 86 PRO A CA 1
ATOM 607 C C . PRO A 1 86 ? -4.654 -14.121 -1.552 1.00 88.88 86 PRO A C 1
ATOM 609 O O . PRO A 1 86 ? -4.098 -14.507 -2.583 1.00 88.88 86 PRO A O 1
ATOM 612 N N . PRO A 1 87 ? -4.020 -14.110 -0.352 1.00 89.19 87 PRO A N 1
ATOM 613 C CA . PRO A 1 87 ? -2.620 -14.515 -0.191 1.00 89.19 87 PRO A CA 1
ATOM 614 C C . PRO A 1 87 ? -2.318 -15.892 -0.792 1.00 89.19 87 PRO A C 1
ATOM 616 O O . PRO A 1 87 ? -3.075 -16.841 -0.589 1.00 89.19 87 PRO A O 1
ATOM 619 N N . LYS A 1 88 ? -1.207 -15.998 -1.532 1.00 87.62 88 LYS A N 1
ATOM 620 C CA . LYS A 1 88 ? -0.765 -17.244 -2.194 1.00 87.62 88 LYS A CA 1
ATOM 621 C C . LYS A 1 88 ? 0.551 -17.804 -1.659 1.00 87.62 88 LYS A C 1
ATOM 623 O O . LYS A 1 88 ? 0.878 -18.941 -1.971 1.00 87.62 88 LYS A O 1
ATOM 628 N N . ALA A 1 89 ? 1.279 -17.027 -0.860 1.00 88.19 89 ALA A N 1
ATOM 629 C CA . ALA A 1 89 ? 2.562 -17.411 -0.283 1.00 88.19 89 ALA A CA 1
ATOM 630 C C . ALA A 1 89 ? 2.524 -17.326 1.253 1.00 88.19 89 ALA A C 1
ATOM 632 O O . ALA A 1 89 ? 1.780 -16.492 1.787 1.00 88.19 89 ALA A O 1
ATOM 633 N N . PRO A 1 90 ? 3.300 -18.162 1.965 1.00 92.56 90 PRO A N 1
ATOM 634 C CA . PRO A 1 90 ? 3.436 -18.074 3.413 1.00 92.56 90 PRO A CA 1
ATOM 635 C C . PRO A 1 90 ? 4.101 -16.766 3.842 1.00 92.56 90 PRO A C 1
ATOM 637 O O . PRO A 1 90 ? 4.882 -16.181 3.091 1.00 92.56 90 PRO A O 1
ATOM 640 N N . LEU A 1 91 ? 3.813 -16.324 5.064 1.00 93.50 91 LEU A N 1
ATOM 641 C CA . LEU A 1 91 ? 4.558 -15.238 5.698 1.00 93.50 91 LEU A CA 1
ATOM 642 C C . LEU A 1 91 ? 6.035 -15.628 5.823 1.00 93.50 91 LEU A C 1
ATOM 644 O O . LEU A 1 91 ? 6.366 -16.767 6.161 1.00 93.50 91 LEU A O 1
ATOM 648 N N . ALA A 1 92 ? 6.929 -14.680 5.544 1.00 90.88 92 ALA A N 1
ATOM 649 C CA . ALA A 1 92 ? 8.360 -14.944 5.588 1.00 90.88 92 ALA A CA 1
ATOM 650 C C . ALA A 1 92 ? 8.806 -15.187 7.036 1.00 90.88 92 ALA A C 1
ATOM 652 O O . ALA A 1 92 ? 8.512 -14.388 7.922 1.00 90.88 92 ALA A O 1
ATOM 653 N N . ARG A 1 93 ? 9.538 -16.277 7.283 1.00 92.81 93 ARG A N 1
ATOM 654 C CA . ARG A 1 93 ? 10.168 -16.527 8.586 1.00 92.81 93 ARG A CA 1
ATOM 655 C C . ARG A 1 93 ? 11.403 -15.648 8.727 1.00 92.81 93 ARG A C 1
ATOM 657 O O . ARG A 1 93 ? 12.180 -15.525 7.788 1.00 92.81 93 ARG A O 1
ATOM 664 N N . LEU A 1 94 ? 11.574 -15.056 9.899 1.00 92.56 94 LEU A N 1
ATOM 665 C CA . LEU A 1 94 ? 12.704 -14.204 10.250 1.00 92.56 94 LEU A CA 1
ATOM 666 C C . LEU A 1 94 ? 13.661 -14.954 11.175 1.00 92.56 94 LEU A C 1
ATOM 668 O O . LEU A 1 94 ? 13.255 -15.854 11.916 1.00 92.56 94 LEU A O 1
ATOM 672 N N . ASP A 1 95 ? 14.931 -14.563 11.151 1.00 92.44 95 ASP A N 1
ATOM 673 C CA . ASP A 1 95 ? 15.922 -15.123 12.063 1.00 92.44 95 ASP A CA 1
ATOM 674 C C . ASP A 1 95 ? 15.651 -14.656 13.485 1.00 92.44 95 ASP A C 1
ATOM 676 O O . ASP A 1 95 ? 15.435 -13.468 13.723 1.00 92.44 95 ASP A O 1
ATOM 680 N N . VAL A 1 96 ? 15.759 -15.569 14.447 1.00 93.81 96 VAL A N 1
ATOM 681 C CA . VAL A 1 96 ? 15.698 -15.231 15.869 1.00 93.81 96 VAL A CA 1
ATOM 682 C C . VAL A 1 96 ? 16.975 -15.691 16.547 1.00 93.81 96 VAL A C 1
ATOM 684 O O . VAL A 1 96 ? 17.315 -16.872 16.521 1.00 93.81 96 VAL A O 1
ATOM 687 N N . ARG A 1 97 ? 17.690 -14.753 17.171 1.00 93.88 97 ARG A N 1
ATOM 688 C CA . ARG A 1 97 ? 18.857 -15.044 18.010 1.00 93.88 97 ARG A CA 1
ATOM 689 C C . ARG A 1 97 ? 18.588 -14.605 19.436 1.00 93.88 97 ARG A C 1
ATOM 691 O O . ARG A 1 97 ? 18.170 -13.478 19.683 1.00 93.88 97 ARG A O 1
ATOM 698 N N . GLU A 1 98 ? 18.858 -15.485 20.386 1.00 94.06 98 GLU A N 1
ATOM 699 C CA . GLU A 1 98 ? 18.783 -15.142 21.802 1.00 94.06 98 GLU A CA 1
ATOM 700 C C . GLU A 1 98 ? 20.053 -14.392 22.228 1.00 94.06 98 GLU A C 1
ATOM 702 O O . GLU A 1 98 ? 21.168 -14.863 22.009 1.00 94.06 98 GLU A O 1
ATOM 707 N N . ALA A 1 99 ? 19.883 -13.232 22.862 1.00 92.12 99 ALA A N 1
ATOM 708 C CA . ALA A 1 99 ? 20.959 -12.420 23.424 1.00 92.12 99 ALA A CA 1
ATOM 709 C C . ALA A 1 99 ? 20.607 -12.057 24.876 1.00 92.12 99 ALA A C 1
ATOM 711 O O . ALA A 1 99 ? 20.003 -11.021 25.155 1.00 92.12 99 ALA A O 1
ATOM 712 N N . GLY A 1 100 ? 2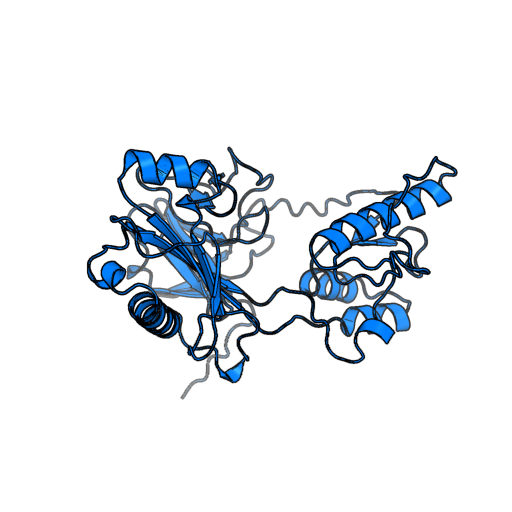0.931 -12.954 25.813 1.00 93.25 100 GLY A N 1
ATOM 713 C CA . GLY A 1 100 ? 20.507 -12.821 27.211 1.00 93.25 100 GLY A CA 1
ATOM 714 C C . GLY A 1 100 ? 18.979 -12.843 27.332 1.00 93.25 100 GLY A C 1
ATOM 715 O O . GLY A 1 100 ? 18.344 -13.788 26.870 1.00 93.25 100 GLY A O 1
ATOM 716 N N . GLU A 1 101 ? 18.395 -11.791 27.909 1.00 94.25 101 GLU A N 1
ATOM 717 C CA . GLU A 1 101 ? 16.937 -11.612 28.062 1.00 94.25 101 GLU A CA 1
ATOM 718 C C . GLU A 1 101 ? 16.241 -11.045 26.812 1.00 94.25 101 GLU A C 1
ATOM 720 O O . GLU A 1 101 ? 15.024 -10.846 26.810 1.00 94.25 101 GLU A O 1
ATOM 725 N N . MET A 1 102 ? 16.995 -10.794 25.740 1.00 95.38 102 MET A N 1
ATOM 726 C CA . MET A 1 102 ? 16.489 -10.228 24.492 1.00 95.38 102 MET A CA 1
ATOM 727 C C . MET A 1 102 ? 16.426 -11.282 23.384 1.00 95.38 102 MET A C 1
ATOM 729 O O . MET A 1 102 ? 17.230 -12.218 23.333 1.00 95.38 102 MET A O 1
ATOM 733 N N . LEU A 1 103 ? 15.483 -11.091 22.468 1.00 95.00 103 LEU A N 1
ATOM 734 C CA . LEU A 1 103 ? 15.422 -11.722 21.157 1.00 95.00 103 LEU A CA 1
ATOM 735 C C . LEU A 1 103 ? 15.856 -10.695 20.119 1.00 95.00 103 LEU A C 1
ATOM 737 O O . LEU A 1 103 ? 15.225 -9.650 19.984 1.00 95.00 103 LEU A O 1
ATOM 741 N N . VAL A 1 104 ? 16.922 -10.992 19.388 1.00 95.00 104 VAL A N 1
ATOM 742 C CA . VAL A 1 104 ? 17.354 -10.208 18.232 1.00 95.00 104 VAL A CA 1
ATOM 743 C C . VAL A 1 104 ? 16.727 -10.837 16.998 1.00 95.00 104 VAL A C 1
ATOM 745 O O . VAL A 1 104 ? 17.061 -11.966 16.633 1.00 95.00 104 VAL A O 1
ATOM 748 N N . ILE A 1 105 ? 15.805 -10.106 16.379 1.00 94.25 105 ILE A N 1
ATOM 749 C CA . ILE A 1 105 ? 15.139 -10.508 15.145 1.00 94.25 105 ILE A CA 1
ATOM 750 C C . ILE A 1 105 ? 15.974 -9.991 13.982 1.00 94.25 105 ILE A C 1
ATOM 752 O O . ILE A 1 105 ? 16.204 -8.787 13.880 1.00 94.25 105 ILE A O 1
ATOM 756 N N . GLY A 1 106 ? 16.458 -10.884 13.130 1.00 88.81 106 GLY A N 1
ATOM 757 C CA . GLY A 1 106 ? 17.196 -10.550 11.915 1.00 88.81 106 GLY A CA 1
ATOM 758 C C . GLY A 1 106 ? 16.355 -10.769 10.665 1.00 88.81 106 GLY A C 1
ATOM 759 O O . GLY A 1 106 ? 15.327 -11.446 10.699 1.00 88.81 106 GLY A O 1
ATOM 760 N N . GLN A 1 107 ? 16.824 -10.238 9.538 1.00 80.06 107 GLN A N 1
ATOM 761 C CA . GLN A 1 107 ? 16.390 -10.757 8.239 1.00 80.06 107 GLN A CA 1
ATOM 762 C C . GLN A 1 107 ? 16.679 -12.261 8.185 1.00 80.06 107 GLN A C 1
ATOM 764 O O . GLN A 1 107 ? 17.635 -12.717 8.815 1.00 80.06 107 GLN A O 1
ATOM 769 N N . ALA A 1 108 ? 15.860 -13.026 7.464 1.00 66.75 108 ALA A N 1
ATOM 770 C CA . ALA A 1 108 ? 16.097 -14.455 7.294 1.00 66.75 108 ALA A CA 1
ATOM 771 C C . ALA A 1 108 ? 17.537 -14.683 6.797 1.00 66.75 108 ALA A C 1
ATOM 773 O O . ALA A 1 108 ? 17.893 -14.242 5.701 1.00 66.75 108 ALA A O 1
ATOM 774 N N . SER A 1 109 ? 18.376 -15.365 7.580 1.00 49.31 109 SER A N 1
ATOM 775 C CA . SER A 1 109 ? 19.576 -15.971 7.019 1.00 49.31 109 SER A CA 1
ATOM 776 C C . SER A 1 109 ? 19.083 -17.088 6.121 1.00 49.31 109 SER A C 1
ATOM 778 O O . SER A 1 109 ? 18.199 -17.861 6.494 1.00 49.31 109 SER A O 1
ATOM 780 N N . SER A 1 110 ? 19.705 -17.232 4.960 1.00 46.16 110 SER A N 1
ATOM 781 C CA . SER A 1 110 ? 19.466 -18.305 3.988 1.00 46.16 110 SER A CA 1
ATOM 782 C C . SER A 1 110 ? 19.667 -19.738 4.529 1.00 46.16 110 SER A C 1
ATOM 784 O O . SER A 1 110 ? 19.726 -20.681 3.749 1.00 46.16 110 SER A O 1
ATOM 786 N N . ALA A 1 111 ? 19.799 -19.929 5.847 1.00 40.41 111 ALA A N 1
ATOM 787 C CA . ALA A 1 111 ? 20.253 -21.154 6.488 1.00 40.41 111 ALA A CA 1
ATOM 788 C C . ALA A 1 111 ? 19.241 -21.836 7.436 1.00 40.41 111 ALA A C 1
ATOM 790 O O . ALA A 1 111 ? 19.491 -22.981 7.804 1.00 40.41 111 ALA A O 1
ATOM 791 N N . SER A 1 112 ? 18.122 -21.218 7.851 1.00 34.03 112 SER A N 1
ATOM 792 C CA . SER A 1 112 ? 17.229 -21.855 8.856 1.00 34.03 112 SER A CA 1
ATOM 793 C C . SER A 1 112 ? 15.724 -21.642 8.684 1.00 34.03 112 SER A C 1
ATOM 795 O O . SER A 1 112 ? 14.932 -21.856 9.600 1.00 34.03 112 SER A O 1
ATOM 797 N N . SER A 1 113 ? 15.280 -21.320 7.480 1.00 30.25 113 SER A N 1
ATOM 798 C CA . SER A 1 113 ? 13.948 -21.715 7.031 1.00 30.25 113 SER A CA 1
ATOM 799 C C . SER A 1 113 ? 14.086 -22.255 5.625 1.00 30.25 113 SER A C 1
ATOM 801 O O . SER A 1 113 ? 14.822 -21.657 4.843 1.00 30.25 113 SER A O 1
ATOM 803 N N . PRO A 1 114 ? 13.330 -23.291 5.234 1.00 33.59 114 PRO A N 1
ATOM 804 C CA . PRO A 1 114 ? 13.010 -23.476 3.840 1.00 33.59 114 PRO A CA 1
ATOM 805 C C . PRO A 1 114 ? 11.990 -22.382 3.469 1.00 33.59 114 PRO A C 1
ATOM 807 O O . PRO A 1 114 ? 10.919 -22.662 2.949 1.00 33.59 114 PRO A O 1
ATOM 810 N N . ALA A 1 115 ? 12.355 -21.102 3.640 1.00 36.91 115 ALA A N 1
ATOM 811 C CA . ALA A 1 115 ? 12.329 -20.280 2.455 1.00 36.91 115 ALA A CA 1
ATOM 812 C C . ALA A 1 115 ? 13.305 -21.012 1.550 1.00 36.91 115 ALA A C 1
ATOM 814 O O . ALA A 1 115 ? 14.523 -20.877 1.644 1.00 36.91 115 ALA A O 1
ATOM 815 N N . VAL A 1 116 ? 12.739 -21.911 0.763 1.00 37.62 116 VAL A N 1
ATOM 816 C CA . VAL A 1 116 ? 13.323 -22.323 -0.479 1.00 37.62 116 VAL A CA 1
ATOM 817 C C . VAL A 1 116 ? 13.428 -21.005 -1.261 1.00 37.62 116 VAL A C 1
ATOM 819 O O . VAL A 1 116 ? 12.620 -20.699 -2.116 1.00 37.62 116 VAL A O 1
ATOM 822 N N . VAL A 1 117 ? 14.434 -20.186 -0.929 1.00 43.53 117 VAL A N 1
ATOM 823 C CA . VAL A 1 117 ? 15.340 -19.703 -1.944 1.00 43.53 117 VAL A CA 1
ATOM 824 C C . VAL A 1 117 ? 16.098 -20.967 -2.325 1.00 43.53 117 VAL A C 1
ATOM 826 O O . VAL A 1 117 ? 17.275 -21.155 -2.031 1.00 43.53 117 VAL A O 1
ATOM 829 N N . THR A 1 118 ? 15.409 -21.871 -3.025 1.00 41.69 118 THR A N 1
ATOM 830 C CA . THR A 1 118 ? 16.041 -22.381 -4.219 1.00 41.69 118 THR A CA 1
ATOM 831 C C . THR A 1 118 ? 16.615 -21.118 -4.846 1.00 41.69 118 THR A C 1
ATOM 833 O O . THR A 1 118 ? 15.931 -20.105 -5.020 1.00 41.69 118 THR A O 1
ATOM 836 N N . SER A 1 119 ? 17.894 -21.145 -5.172 1.00 57.75 119 SER A N 1
ATOM 837 C CA . SER A 1 119 ? 18.309 -20.527 -6.415 1.00 57.75 119 SER A CA 1
ATOM 838 C C . SER A 1 119 ? 17.477 -21.173 -7.538 1.00 57.75 119 SER A C 1
ATOM 840 O O . SER A 1 119 ? 17.994 -21.944 -8.342 1.00 57.75 119 SER A O 1
ATOM 842 N N . GLU A 1 120 ? 16.153 -20.991 -7.497 1.00 68.88 120 GLU A N 1
ATOM 843 C CA . GLU A 1 120 ? 15.233 -21.339 -8.543 1.00 68.88 120 GLU A CA 1
ATOM 844 C C . GLU A 1 120 ? 15.503 -20.245 -9.525 1.00 68.88 120 GLU A C 1
ATOM 846 O O . GLU A 1 120 ? 14.994 -19.126 -9.456 1.00 68.88 120 GLU A O 1
ATOM 851 N N . GLU A 1 121 ? 16.413 -20.571 -10.418 1.00 79.25 121 GLU A N 1
ATOM 852 C CA . GLU A 1 121 ? 16.338 -19.982 -11.719 1.00 79.25 121 GLU A CA 1
ATOM 853 C C . GLU A 1 121 ? 14.955 -20.356 -12.245 1.00 79.25 121 GLU A C 1
ATOM 855 O O . GLU A 1 121 ? 14.655 -21.524 -12.487 1.00 79.25 121 GLU A O 1
ATOM 860 N N . LEU A 1 122 ? 14.083 -19.356 -12.319 1.00 86.12 122 LEU A N 1
ATOM 861 C CA . LEU A 1 122 ? 12.816 -19.450 -13.018 1.00 86.12 122 LEU A CA 1
ATOM 862 C C . LEU A 1 122 ? 13.113 -19.068 -14.471 1.00 86.12 122 LEU A C 1
ATOM 864 O O . LEU A 1 122 ? 13.158 -17.871 -14.779 1.00 86.12 122 LEU A O 1
ATOM 868 N N . PRO A 1 123 ? 13.398 -20.039 -15.364 1.00 90.12 123 PRO A N 1
ATOM 869 C CA . PRO A 1 123 ? 13.670 -19.720 -16.753 1.00 90.12 123 PRO A CA 1
ATOM 870 C C . PRO A 1 123 ? 12.435 -19.057 -17.354 1.00 90.12 123 PRO A C 1
ATOM 872 O O . PRO A 1 123 ? 11.310 -19.540 -17.214 1.00 90.12 123 PRO A O 1
ATOM 875 N N . CYS A 1 124 ? 12.649 -17.935 -18.026 1.00 94.56 124 CYS A N 1
ATOM 876 C CA . CYS A 1 124 ? 11.600 -17.215 -18.722 1.00 94.56 124 CYS A CA 1
ATOM 877 C C . CYS A 1 124 ? 12.156 -16.598 -20.003 1.00 94.56 124 CYS A C 1
ATOM 879 O O . CYS A 1 124 ? 13.286 -16.107 -20.034 1.00 94.56 124 CYS A O 1
ATOM 881 N N . ASP A 1 125 ? 11.342 -16.602 -21.056 1.00 97.12 125 ASP A N 1
ATOM 882 C CA . ASP A 1 125 ? 11.664 -15.893 -22.297 1.00 97.12 125 ASP A CA 1
ATOM 883 C C . ASP A 1 125 ? 11.539 -14.375 -22.108 1.00 97.12 125 ASP A C 1
ATOM 885 O O . ASP A 1 125 ? 12.279 -13.603 -22.713 1.00 97.12 125 ASP A O 1
ATOM 889 N N . TYR A 1 126 ? 10.629 -13.957 -21.220 1.00 97.94 126 TYR A N 1
ATOM 890 C CA . TYR A 1 126 ? 10.318 -12.570 -20.896 1.00 97.94 126 TYR A CA 1
ATOM 891 C C . TYR A 1 126 ? 10.131 -12.382 -19.390 1.00 97.94 126 TYR A C 1
ATOM 893 O O . TYR A 1 126 ? 9.472 -13.188 -18.734 1.00 97.94 126 TYR A O 1
ATOM 901 N N . CYS A 1 127 ? 10.636 -11.268 -18.861 1.00 97.00 127 CYS A N 1
ATOM 902 C CA . CYS A 1 127 ? 10.464 -10.849 -17.476 1.00 97.00 127 CYS A CA 1
ATOM 903 C C . CYS A 1 127 ? 9.735 -9.499 -17.417 1.00 97.00 127 CYS A C 1
ATOM 905 O O . CYS A 1 127 ? 10.095 -8.553 -18.121 1.00 97.00 127 CYS A O 1
ATOM 907 N N . VAL A 1 128 ? 8.714 -9.404 -16.563 1.00 98.25 128 VAL A N 1
ATOM 908 C CA . VAL A 1 128 ? 8.013 -8.150 -16.264 1.00 98.25 128 VAL A CA 1
ATOM 909 C C . VAL A 1 128 ? 8.245 -7.805 -14.799 1.00 98.25 128 VAL A C 1
ATOM 911 O O . VAL A 1 128 ? 7.773 -8.513 -13.910 1.00 98.25 128 VAL A O 1
ATOM 914 N N . VAL A 1 129 ? 8.945 -6.703 -14.540 1.00 97.62 129 VAL A N 1
ATOM 915 C CA . VAL A 1 129 ? 9.113 -6.172 -13.184 1.00 97.62 129 VAL A CA 1
ATOM 916 C C . VAL A 1 129 ? 7.860 -5.380 -12.831 1.00 97.62 129 VAL A C 1
ATOM 918 O O . VAL A 1 129 ? 7.635 -4.299 -13.373 1.00 97.62 129 VAL A O 1
ATOM 921 N N . ALA A 1 130 ? 7.041 -5.952 -11.949 1.00 97.38 130 ALA A N 1
ATOM 922 C CA . ALA A 1 130 ? 5.770 -5.390 -11.487 1.00 97.38 130 ALA A CA 1
ATOM 923 C C . ALA A 1 130 ? 5.750 -5.100 -9.971 1.00 97.38 130 ALA A C 1
ATOM 925 O O . ALA A 1 130 ? 4.687 -5.066 -9.352 1.00 97.38 130 ALA A O 1
ATOM 926 N N . SER A 1 131 ? 6.930 -4.954 -9.362 1.00 94.88 131 SER A N 1
ATOM 927 C CA . SER A 1 131 ? 7.100 -4.571 -7.959 1.00 94.88 131 SER A CA 1
ATOM 928 C C . SER A 1 131 ? 6.816 -3.083 -7.723 1.00 94.88 131 SER A C 1
ATOM 930 O O . SER A 1 131 ? 6.715 -2.286 -8.660 1.00 94.88 131 SER A O 1
ATOM 932 N N . ASP A 1 132 ? 6.721 -2.691 -6.451 1.00 92.88 132 ASP A N 1
ATOM 933 C CA . ASP A 1 132 ? 6.684 -1.280 -6.058 1.00 92.88 132 ASP A CA 1
ATOM 934 C C . ASP A 1 132 ? 8.009 -0.553 -6.376 1.00 92.88 132 ASP A C 1
ATOM 936 O O . ASP A 1 132 ? 8.974 -1.137 -6.886 1.00 92.88 132 ASP A O 1
ATOM 940 N N . VAL A 1 133 ? 8.056 0.754 -6.104 1.00 94.50 133 VAL A N 1
ATOM 941 C CA . VAL A 1 133 ? 9.236 1.591 -6.371 1.00 94.50 133 VAL A CA 1
ATOM 942 C C . VAL A 1 133 ? 10.477 1.064 -5.646 1.00 94.50 133 VAL A C 1
ATOM 944 O O . VAL A 1 133 ? 11.545 0.964 -6.257 1.00 94.50 133 VAL A O 1
ATOM 947 N N . ARG A 1 134 ? 10.353 0.712 -4.362 1.00 93.00 134 ARG A N 1
ATOM 948 C CA . ARG A 1 134 ? 11.477 0.246 -3.544 1.00 93.00 134 ARG A CA 1
ATOM 949 C C . ARG A 1 134 ? 12.015 -1.089 -4.039 1.00 93.00 134 ARG A C 1
ATOM 951 O O . ARG A 1 134 ? 13.203 -1.180 -4.342 1.00 93.00 134 ARG A O 1
ATOM 958 N N . GLY A 1 135 ? 11.144 -2.079 -4.205 1.00 91.38 135 GLY A N 1
ATOM 959 C CA . GLY A 1 135 ? 11.504 -3.403 -4.701 1.00 91.38 135 GLY A CA 1
ATOM 960 C C . GLY A 1 135 ? 12.112 -3.343 -6.098 1.00 91.38 135 GLY A C 1
ATOM 961 O O . GLY A 1 135 ? 13.111 -4.005 -6.362 1.00 91.38 135 GLY A O 1
ATOM 962 N N . THR A 1 136 ? 11.594 -2.478 -6.974 1.00 95.75 136 THR A N 1
ATOM 963 C CA . THR A 1 136 ? 12.181 -2.259 -8.305 1.00 95.75 136 THR A CA 1
ATOM 964 C C . THR A 1 136 ? 13.588 -1.671 -8.207 1.00 95.75 136 THR A C 1
ATOM 966 O O . THR A 1 136 ? 14.505 -2.152 -8.875 1.00 95.75 136 THR A O 1
ATOM 969 N N . ARG A 1 137 ? 13.792 -0.649 -7.367 1.00 95.00 137 ARG A N 1
ATOM 970 C CA . ARG A 1 137 ? 15.116 -0.043 -7.161 1.00 95.00 137 ARG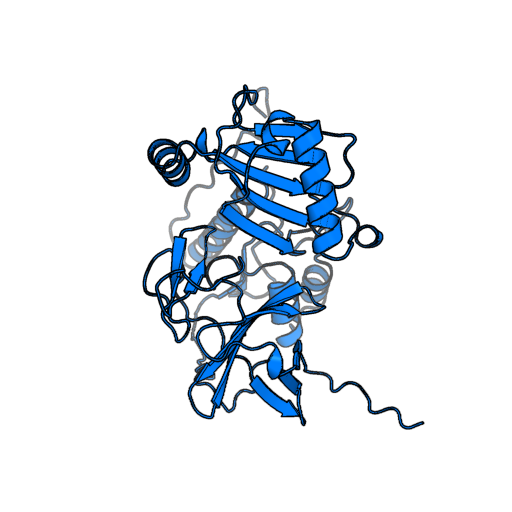 A CA 1
ATOM 971 C C . ARG A 1 137 ? 16.125 -1.052 -6.631 1.00 95.00 137 ARG A C 1
ATOM 973 O O . ARG A 1 137 ? 17.227 -1.132 -7.168 1.00 95.00 137 ARG A O 1
ATOM 980 N N . GLU A 1 138 ? 15.744 -1.820 -5.616 1.00 93.25 138 GLU A N 1
ATOM 981 C CA . GLU A 1 138 ? 16.589 -2.848 -5.004 1.00 93.25 138 GLU A CA 1
ATOM 982 C C . GLU A 1 138 ? 16.932 -3.960 -6.002 1.00 93.25 138 GLU A C 1
ATOM 984 O O . GLU A 1 138 ? 18.109 -4.291 -6.169 1.00 93.25 138 GLU A O 1
ATOM 989 N N . LEU A 1 139 ? 15.932 -4.47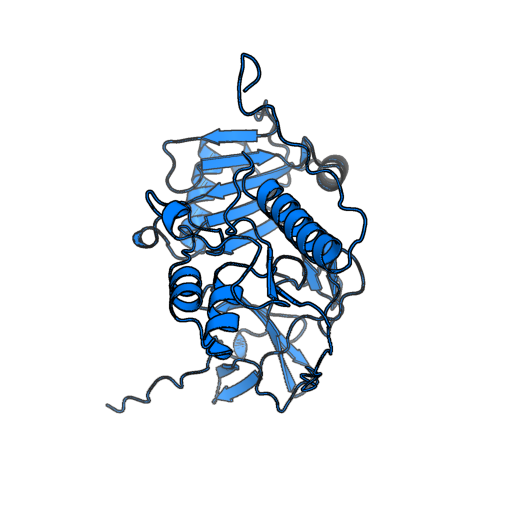2 -6.728 1.00 93.12 139 LEU A N 1
ATOM 990 C CA . LEU A 1 139 ? 16.111 -5.515 -7.737 1.00 93.12 139 LEU A CA 1
ATOM 991 C C . LEU A 1 139 ? 17.073 -5.064 -8.840 1.00 93.12 139 LEU A C 1
ATOM 993 O O . LEU A 1 139 ? 18.058 -5.742 -9.131 1.00 93.12 139 LEU A O 1
ATOM 997 N N . ILE A 1 140 ? 16.828 -3.895 -9.436 1.00 93.44 140 ILE A N 1
ATOM 998 C CA . ILE A 1 140 ? 17.662 -3.398 -10.532 1.00 93.44 140 ILE A CA 1
ATOM 999 C C . ILE A 1 140 ? 19.075 -3.059 -10.039 1.00 93.44 140 ILE A C 1
ATOM 1001 O O . ILE A 1 140 ? 20.046 -3.412 -10.710 1.00 93.44 140 ILE A O 1
ATOM 1005 N N . ALA A 1 141 ? 19.226 -2.465 -8.851 1.00 90.62 141 ALA A N 1
ATOM 1006 C CA . ALA A 1 141 ? 20.543 -2.204 -8.268 1.00 90.62 141 ALA A CA 1
ATOM 1007 C C . ALA A 1 141 ? 21.350 -3.496 -8.047 1.00 90.62 141 ALA A C 1
ATOM 1009 O O . ALA A 1 141 ? 22.544 -3.527 -8.355 1.00 90.62 141 ALA A O 1
ATOM 1010 N N . ALA A 1 142 ? 20.702 -4.568 -7.579 1.00 91.31 142 ALA A N 1
ATOM 1011 C CA . ALA A 1 142 ? 21.344 -5.865 -7.368 1.00 91.31 142 ALA A CA 1
ATOM 1012 C C . ALA A 1 142 ? 21.817 -6.520 -8.678 1.00 91.31 142 ALA A C 1
ATOM 1014 O O . ALA A 1 142 ? 22.850 -7.187 -8.689 1.00 91.31 142 ALA A O 1
ATOM 1015 N N . THR A 1 143 ? 21.106 -6.301 -9.791 1.00 88.44 143 THR A N 1
ATOM 1016 C CA . THR A 1 143 ? 21.476 -6.864 -11.108 1.00 88.44 143 THR A CA 1
ATOM 1017 C C . THR A 1 143 ? 22.614 -6.130 -11.821 1.00 88.44 143 THR A C 1
ATOM 1019 O O . THR A 1 143 ? 23.196 -6.686 -12.749 1.00 88.44 143 THR A O 1
ATOM 1022 N N . GLN A 1 144 ? 22.938 -4.897 -11.407 1.00 84.69 144 GLN A N 1
ATOM 1023 C CA . GLN A 1 144 ? 23.973 -4.047 -12.018 1.00 84.69 144 GLN A CA 1
ATOM 1024 C C . GLN A 1 144 ? 23.867 -3.967 -13.559 1.00 84.69 144 GLN A C 1
ATOM 1026 O O . GLN A 1 144 ? 24.788 -4.367 -14.279 1.00 84.69 144 GLN A O 1
ATOM 1031 N N . PRO A 1 145 ? 22.746 -3.450 -14.098 1.00 89.06 145 PRO A N 1
ATOM 1032 C CA . PRO A 1 145 ? 22.516 -3.408 -15.537 1.00 89.06 145 PRO A CA 1
ATOM 1033 C C . PRO A 1 145 ? 23.596 -2.583 -16.252 1.00 89.06 145 PRO A C 1
ATOM 1035 O O . PRO A 1 145 ? 23.943 -1.476 -15.840 1.00 89.06 145 PRO A O 1
ATOM 1038 N N . GLY A 1 146 ? 24.097 -3.092 -17.382 1.00 91.38 146 GLY A N 1
ATOM 1039 C CA . GLY A 1 146 ? 25.084 -2.385 -18.208 1.00 91.38 146 GLY A CA 1
ATOM 1040 C C . GLY A 1 146 ? 24.609 -1.037 -18.779 1.00 91.38 146 GLY A C 1
ATOM 1041 O O . GLY A 1 146 ? 25.440 -0.203 -19.139 1.00 91.38 146 GLY A O 1
ATOM 1042 N N . ASN A 1 147 ? 23.294 -0.790 -18.857 1.00 96.06 147 ASN A N 1
ATOM 1043 C CA . ASN A 1 147 ? 22.746 0.488 -19.312 1.00 96.06 147 ASN A CA 1
ATOM 1044 C C . ASN A 1 147 ? 22.621 1.482 -18.140 1.00 96.06 147 ASN A C 1
ATOM 1046 O O . ASN A 1 147 ? 21.737 1.358 -17.290 1.00 96.06 147 ASN A O 1
ATOM 1050 N N . ARG A 1 148 ? 23.506 2.488 -18.121 1.00 94.38 148 ARG A N 1
ATOM 1051 C CA . ARG A 1 148 ? 23.585 3.489 -17.044 1.00 94.38 148 ARG A CA 1
ATOM 1052 C C . ARG A 1 148 ? 22.375 4.417 -16.983 1.00 94.38 148 ARG A C 1
ATOM 1054 O O . ARG A 1 148 ? 21.934 4.732 -15.883 1.00 94.38 148 ARG A O 1
ATOM 1061 N N . ASP A 1 149 ? 21.828 4.821 -18.127 1.00 95.31 149 ASP A N 1
ATOM 1062 C CA . ASP A 1 149 ? 20.678 5.731 -18.173 1.00 95.31 149 ASP A CA 1
ATOM 1063 C C . ASP A 1 149 ? 19.445 5.052 -17.573 1.00 95.31 149 ASP A C 1
ATOM 1065 O O . ASP A 1 149 ? 18.807 5.599 -16.674 1.00 95.31 149 ASP A O 1
ATOM 1069 N N . PHE A 1 150 ? 19.184 3.805 -17.973 1.00 96.38 150 PHE A N 1
ATOM 1070 C CA . PHE A 1 150 ? 18.135 2.972 -17.391 1.00 96.38 150 PHE A CA 1
ATOM 1071 C C . PHE A 1 150 ? 18.306 2.800 -15.879 1.00 96.38 150 PHE A C 1
ATOM 1073 O O . PHE A 1 150 ? 17.366 3.051 -15.125 1.00 96.38 150 PHE A O 1
ATOM 1080 N N . ALA A 1 151 ? 19.513 2.439 -15.429 1.00 96.12 151 ALA A N 1
ATOM 1081 C CA . ALA A 1 151 ? 19.811 2.314 -14.004 1.00 96.12 151 ALA A CA 1
ATOM 1082 C C . ALA A 1 151 ? 19.530 3.621 -13.246 1.00 96.12 151 ALA A C 1
ATOM 1084 O O . ALA A 1 151 ? 18.936 3.599 -12.169 1.00 96.12 151 ALA A O 1
ATOM 1085 N N . SER A 1 152 ? 19.926 4.760 -13.823 1.00 95.75 152 SER A N 1
ATOM 1086 C CA . SER A 1 152 ? 19.748 6.077 -13.210 1.00 95.75 152 SER A CA 1
ATOM 1087 C C . SER A 1 152 ? 18.278 6.489 -13.109 1.00 95.75 152 SER A C 1
ATOM 1089 O O . SER A 1 152 ? 17.862 6.986 -12.064 1.00 95.75 152 SER A O 1
ATOM 1091 N N . HIS A 1 153 ? 17.472 6.219 -14.140 1.00 96.69 153 HIS A N 1
ATOM 1092 C CA . HIS A 1 153 ? 16.037 6.505 -14.139 1.00 96.69 153 HIS A CA 1
ATOM 1093 C C . HIS A 1 153 ? 15.292 5.666 -13.101 1.00 96.69 153 HIS A C 1
ATOM 1095 O O . HIS A 1 153 ? 14.449 6.193 -12.379 1.00 96.69 153 HIS A O 1
ATOM 1101 N N . ILE A 1 154 ? 15.638 4.381 -12.969 1.00 97.19 154 ILE A N 1
ATOM 1102 C CA . ILE A 1 154 ? 15.077 3.521 -11.920 1.00 97.19 154 ILE A CA 1
ATOM 1103 C C . ILE A 1 154 ? 15.502 4.019 -10.535 1.00 97.19 154 ILE A C 1
ATOM 1105 O O . ILE A 1 154 ? 14.666 4.158 -9.645 1.00 97.19 154 ILE A O 1
ATOM 1109 N N . ALA A 1 155 ? 16.784 4.342 -10.349 1.00 95.69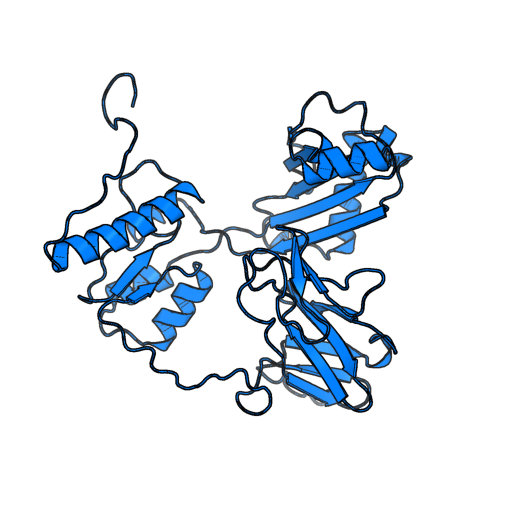 155 ALA A N 1
ATOM 1110 C CA . ALA A 1 155 ? 17.301 4.833 -9.074 1.00 95.69 155 ALA A CA 1
ATOM 1111 C C . ALA A 1 155 ? 16.678 6.172 -8.638 1.00 95.69 155 ALA A C 1
ATOM 1113 O O . ALA A 1 155 ? 16.608 6.435 -7.437 1.00 95.69 155 ALA A O 1
ATOM 1114 N N . ALA A 1 156 ? 16.227 6.991 -9.593 1.00 95.44 156 ALA A N 1
ATOM 1115 C CA . ALA A 1 156 ? 15.579 8.279 -9.356 1.00 95.44 156 ALA A CA 1
ATOM 1116 C C . ALA A 1 156 ? 14.097 8.175 -8.951 1.00 95.44 156 ALA A C 1
ATOM 1118 O O . ALA A 1 156 ? 13.515 9.185 -8.548 1.00 95.44 156 ALA A O 1
ATOM 1119 N N . LEU A 1 157 ? 13.479 6.990 -9.041 1.00 96.12 157 LEU A N 1
ATOM 1120 C CA . LEU A 1 157 ? 12.101 6.791 -8.592 1.00 96.12 157 LEU A CA 1
ATOM 1121 C C . LEU A 1 157 ? 11.972 7.099 -7.092 1.00 96.12 157 LEU A C 1
ATOM 1123 O O . LEU A 1 157 ? 12.754 6.625 -6.264 1.00 96.12 157 LEU A O 1
ATOM 1127 N N . GLY A 1 158 ? 10.964 7.900 -6.751 1.00 93.19 158 GLY A N 1
ATOM 1128 C CA . GLY A 1 158 ? 10.681 8.319 -5.383 1.00 93.19 158 GLY A CA 1
ATOM 1129 C C . GLY A 1 158 ? 9.455 7.627 -4.800 1.00 93.19 158 GLY A C 1
ATOM 1130 O O . GLY A 1 158 ? 8.519 7.286 -5.523 1.00 93.19 158 GLY A O 1
ATOM 1131 N N . GLU A 1 159 ? 9.448 7.494 -3.479 1.00 93.38 159 GLU A N 1
ATOM 1132 C CA . GLU A 1 159 ? 8.252 7.182 -2.696 1.00 93.38 159 GLU A CA 1
ATOM 1133 C C . GLU A 1 159 ? 7.651 8.490 -2.164 1.00 93.38 159 GLU A C 1
ATOM 1135 O O . GLU A 1 159 ? 8.373 9.460 -1.907 1.00 93.38 159 GLU A O 1
ATOM 1140 N N . ALA A 1 160 ? 6.325 8.552 -2.103 1.00 93.00 160 ALA A N 1
ATOM 1141 C CA . ALA A 1 160 ? 5.602 9.670 -1.527 1.00 93.00 160 ALA A CA 1
ATOM 1142 C C . ALA A 1 160 ? 5.755 9.679 -0.001 1.00 93.00 160 ALA A C 1
ATOM 1144 O O . ALA A 1 160 ? 6.162 8.686 0.617 1.00 93.00 160 ALA A O 1
ATOM 1145 N N . ASP A 1 161 ? 5.389 10.812 0.592 1.00 93.94 161 ASP A N 1
ATOM 1146 C CA . ASP A 1 161 ? 5.381 10.970 2.038 1.00 93.94 161 ASP A CA 1
ATOM 1147 C C . ASP A 1 161 ? 4.513 9.888 2.706 1.00 93.94 161 ASP A C 1
ATOM 1149 O O . ASP A 1 161 ? 3.543 9.404 2.103 1.00 93.94 161 ASP A O 1
ATOM 1153 N N . PRO A 1 162 ? 4.873 9.468 3.932 1.00 93.12 162 PRO A N 1
ATOM 1154 C CA . PRO A 1 162 ? 4.142 8.440 4.649 1.00 93.12 162 PRO A CA 1
ATOM 1155 C C . PRO A 1 162 ? 2.643 8.725 4.783 1.00 93.12 162 PRO A C 1
ATOM 1157 O O . PRO A 1 162 ? 2.177 9.862 4.721 1.00 93.12 162 PRO A O 1
ATOM 1160 N N . TYR A 1 163 ? 1.880 7.670 5.028 1.00 94.69 163 TYR A N 1
ATOM 1161 C CA . TYR A 1 163 ? 0.458 7.764 5.312 1.00 94.69 163 TYR A CA 1
ATOM 1162 C C . TYR A 1 163 ? 0.067 6.859 6.474 1.00 94.69 163 TYR A C 1
ATOM 1164 O O . TYR A 1 163 ? 0.742 5.871 6.780 1.00 94.69 163 TYR A O 1
ATOM 1172 N N . VAL A 1 164 ? -1.051 7.204 7.104 1.00 95.88 164 VAL A N 1
ATOM 1173 C CA . VAL A 1 164 ? -1.662 6.473 8.208 1.00 95.88 164 VAL A CA 1
ATOM 1174 C C . VAL A 1 164 ? -3.085 6.094 7.827 1.00 95.88 164 VAL A C 1
ATOM 1176 O O . VAL A 1 164 ? -3.841 6.911 7.308 1.00 95.88 164 VAL A O 1
ATOM 1179 N N . VAL A 1 165 ? -3.453 4.852 8.115 1.00 96.50 165 VAL A N 1
ATOM 1180 C CA . VAL A 1 165 ? -4.820 4.347 8.016 1.00 96.50 165 VAL A CA 1
ATOM 1181 C C . VAL A 1 165 ? -5.185 3.731 9.355 1.00 96.50 165 VAL A C 1
ATOM 1183 O O . VAL A 1 165 ? -4.486 2.845 9.852 1.00 96.50 165 VAL A O 1
ATOM 1186 N N . TRP A 1 166 ? -6.289 4.185 9.938 1.00 97.75 166 TRP A N 1
ATOM 1187 C CA . TRP A 1 166 ? -6.796 3.666 11.198 1.00 97.75 166 TRP A CA 1
ATOM 1188 C C . TRP A 1 166 ? -8.265 3.279 11.073 1.00 97.75 166 TRP A C 1
ATOM 1190 O O . TRP A 1 166 ? -9.157 4.127 11.047 1.00 97.75 166 TRP A O 1
ATOM 1200 N N . ARG A 1 167 ? -8.518 1.972 10.996 1.00 97.94 167 ARG A N 1
ATOM 1201 C CA . ARG A 1 167 ? -9.859 1.392 10.935 1.00 97.94 167 ARG A CA 1
ATOM 1202 C C . ARG A 1 167 ? -10.305 0.958 12.317 1.00 97.94 167 ARG A C 1
ATOM 1204 O O . ARG A 1 167 ? -9.618 0.179 12.968 1.00 97.94 167 ARG A O 1
ATOM 1211 N N . VAL A 1 168 ? -11.488 1.394 12.728 1.00 98.06 168 VAL A N 1
ATOM 1212 C CA . VAL A 1 168 ? -12.073 1.118 14.040 1.00 98.06 168 VAL A CA 1
ATOM 1213 C C . VAL A 1 168 ? -13.451 0.478 13.907 1.00 98.06 168 VAL A C 1
ATOM 1215 O O . VAL A 1 168 ? -14.294 0.903 13.115 1.00 98.06 168 VAL A O 1
ATOM 1218 N N . TRP A 1 169 ? -13.693 -0.545 14.724 1.00 98.31 169 TRP A N 1
ATOM 1219 C CA . TRP A 1 169 ? -14.999 -1.169 14.913 1.00 98.31 169 TRP A CA 1
ATOM 1220 C C . TRP A 1 169 ? -15.617 -0.630 16.191 1.00 98.31 169 TRP A C 1
ATOM 1222 O O . TRP A 1 169 ? -15.234 -1.018 17.293 1.00 98.31 169 TRP A O 1
ATOM 1232 N N . LEU A 1 170 ? -16.587 0.256 16.045 1.00 98.38 170 LEU A N 1
ATOM 1233 C CA . LEU A 1 170 ? -17.322 0.865 17.140 1.00 98.38 170 LEU A CA 1
ATOM 1234 C C . LEU A 1 170 ? -18.510 -0.012 17.525 1.00 98.38 170 LEU A C 1
ATOM 1236 O O . LEU A 1 170 ? -19.209 -0.551 16.669 1.00 98.38 170 LEU A O 1
ATOM 1240 N N . ASP A 1 171 ? -18.777 -0.126 18.822 1.00 97.94 171 ASP A N 1
ATOM 1241 C CA . ASP A 1 171 ? -19.909 -0.898 19.352 1.00 97.94 171 ASP A CA 1
ATOM 1242 C C . ASP A 1 171 ? -21.268 -0.196 19.269 1.00 97.94 171 ASP A C 1
ATOM 1244 O O . ASP A 1 171 ? -22.269 -0.701 19.773 1.00 97.94 171 ASP A O 1
ATOM 1248 N N . ARG A 1 172 ? -21.288 0.981 18.650 1.00 97.56 172 ARG A N 1
ATOM 1249 C CA . ARG A 1 172 ? -22.454 1.833 18.457 1.00 97.56 172 ARG A CA 1
ATOM 1250 C C . ARG A 1 172 ? -22.466 2.365 17.027 1.00 97.56 172 ARG A C 1
ATOM 1252 O O . ARG A 1 172 ? -21.395 2.487 16.424 1.00 97.56 172 ARG A O 1
ATOM 1259 N N . PRO A 1 173 ? -23.646 2.710 16.492 1.00 96.62 173 PRO A N 1
ATOM 1260 C CA . PRO A 1 173 ? -23.731 3.370 15.202 1.00 96.62 173 PRO A CA 1
ATOM 1261 C C . PRO A 1 173 ? -23.202 4.808 15.300 1.00 96.62 173 PRO A C 1
ATOM 1263 O O . PRO A 1 173 ? -23.250 5.425 16.366 1.00 96.62 173 PRO A O 1
ATOM 1266 N N . VAL A 1 174 ? -22.754 5.354 14.170 1.00 97.12 174 VAL A N 1
ATOM 1267 C CA . VAL A 1 174 ? -22.441 6.783 14.015 1.00 97.12 174 VAL A CA 1
ATOM 1268 C C . VAL A 1 174 ? -23.573 7.419 13.219 1.00 97.12 174 VAL A C 1
ATOM 1270 O O . VAL A 1 174 ? -23.527 7.504 11.998 1.00 97.12 174 VAL A O 1
ATOM 1273 N N . SER A 1 175 ? -24.660 7.762 13.910 1.00 93.38 175 SER A N 1
ATOM 1274 C CA . SER A 1 175 ? -25.911 8.191 13.272 1.00 93.38 175 SER A CA 1
ATOM 1275 C C . SER A 1 175 ? -25.862 9.600 12.684 1.00 93.38 175 SER A C 1
ATOM 1277 O O . SER A 1 175 ? -26.746 9.939 11.907 1.00 93.38 175 SER A O 1
ATOM 1279 N N . SER A 1 176 ? -24.881 10.424 13.068 1.00 95.75 176 SER A N 1
ATOM 1280 C CA . SER A 1 176 ? -24.690 11.755 12.475 1.00 95.75 176 SER A CA 1
ATOM 1281 C C . SER A 1 176 ? -23.908 11.739 11.155 1.00 95.75 176 SER A C 1
ATOM 1283 O O . SER A 1 176 ? -23.761 12.781 10.522 1.00 95.75 176 SER A O 1
ATOM 1285 N N . ALA A 1 177 ? -23.419 10.574 10.713 1.00 95.31 177 ALA A N 1
ATOM 1286 C CA . ALA A 1 177 ? -22.786 10.427 9.409 1.00 95.31 177 ALA A CA 1
ATOM 1287 C C . ALA A 1 177 ? -23.839 10.315 8.291 1.00 95.31 177 ALA A C 1
ATOM 1289 O O . ALA A 1 177 ? -24.326 9.22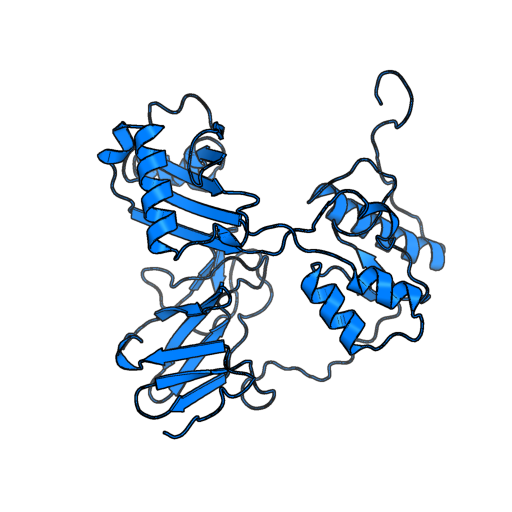9 7.980 1.00 95.31 177 ALA A O 1
ATOM 1290 N N . ASP A 1 178 ? -24.172 11.448 7.673 1.00 93.25 178 ASP A N 1
ATOM 1291 C CA . ASP A 1 178 ? -25.058 11.534 6.503 1.00 93.25 178 ASP A CA 1
ATOM 1292 C C . ASP A 1 178 ? -24.486 10.862 5.239 1.00 93.25 178 ASP A C 1
ATOM 1294 O O . ASP A 1 178 ? -25.240 10.426 4.365 1.00 93.25 178 ASP A O 1
ATOM 1298 N N . PHE A 1 179 ? -23.157 10.776 5.122 1.00 96.19 179 PHE A N 1
ATOM 1299 C CA . PHE A 1 179 ? -22.463 10.274 3.936 1.00 96.19 179 PHE A CA 1
ATOM 1300 C C . PHE A 1 179 ? -21.517 9.114 4.269 1.00 96.19 179 PHE A C 1
ATOM 1302 O O . PHE A 1 179 ? -20.972 9.033 5.368 1.00 96.19 179 PHE A O 1
ATOM 1309 N N . PRO A 1 180 ? -21.263 8.207 3.308 1.00 95.75 180 PRO A N 1
ATOM 1310 C CA . PRO A 1 180 ? -20.319 7.109 3.500 1.00 95.75 180 PRO A CA 1
ATOM 1311 C C . PRO A 1 180 ? -18.851 7.559 3.534 1.00 95.75 180 PRO A C 1
ATOM 1313 O O . PRO A 1 180 ? -18.001 6.773 3.944 1.00 95.75 180 PRO A O 1
ATOM 1316 N N . PHE A 1 181 ? -18.540 8.777 3.082 1.00 97.62 181 PHE A N 1
ATOM 1317 C CA . PHE A 1 181 ? -17.179 9.291 2.953 1.00 97.62 181 PHE A CA 1
ATOM 1318 C C . PHE A 1 181 ? -17.136 10.808 3.145 1.00 97.62 181 PHE A C 1
ATOM 1320 O O . PHE A 1 181 ? -18.010 11.520 2.646 1.00 97.62 181 PHE A O 1
ATOM 1327 N N . TYR A 1 182 ? -16.088 11.284 3.813 1.00 97.25 182 TYR A N 1
ATOM 1328 C CA . TYR A 1 182 ? -15.803 12.700 4.015 1.00 97.25 182 TYR A CA 1
ATOM 1329 C C . TYR A 1 182 ? -14.330 12.981 3.738 1.00 97.25 182 TYR A C 1
ATOM 1331 O O . TYR A 1 182 ? -13.463 12.256 4.218 1.00 97.25 182 TYR A O 1
ATOM 1339 N N . THR A 1 183 ? -14.059 14.083 3.043 1.00 97.06 183 THR A N 1
ATOM 1340 C CA . THR A 1 183 ? -12.758 14.763 3.070 1.00 97.06 183 THR A CA 1
ATOM 1341 C C . THR A 1 183 ? -12.845 15.927 4.045 1.00 97.06 183 THR A C 1
ATOM 1343 O O . THR A 1 183 ? -13.787 16.721 3.970 1.00 97.06 183 THR A O 1
ATOM 1346 N N . VAL A 1 184 ? -11.876 16.048 4.938 1.00 95.06 184 VAL A N 1
ATOM 1347 C CA . VAL A 1 184 ? -11.853 17.037 6.013 1.00 95.06 184 VAL A CA 1
ATOM 1348 C C . VAL A 1 184 ? -10.522 17.780 6.030 1.00 95.06 184 VAL A C 1
ATOM 1350 O O . VAL A 1 184 ? -9.515 17.318 5.505 1.00 95.06 184 VAL A O 1
ATOM 1353 N N . SER A 1 185 ? -10.522 18.977 6.605 1.00 93.94 185 SER A N 1
ATOM 1354 C CA . SER A 1 185 ? -9.328 19.803 6.761 1.00 93.94 185 SER A CA 1
ATOM 1355 C C . SER A 1 185 ? -9.356 20.510 8.114 1.00 93.94 185 SER A C 1
ATOM 1357 O O . SER A 1 185 ? -10.394 20.573 8.773 1.00 93.94 185 SER A O 1
ATOM 1359 N N . GLY A 1 186 ? -8.206 21.032 8.545 1.00 93.44 186 GLY A N 1
ATOM 1360 C CA . GLY A 1 186 ? -8.072 21.708 9.842 1.00 93.44 186 GLY A CA 1
ATOM 1361 C C . GLY A 1 186 ? -7.835 20.771 11.031 1.00 93.44 186 GLY A C 1
ATOM 1362 O O . GLY A 1 186 ? -7.815 21.233 12.170 1.00 93.44 186 GLY A O 1
ATOM 1363 N N . TYR A 1 187 ? -7.629 19.481 10.772 1.00 95.69 187 TYR A N 1
ATOM 1364 C CA . TYR A 1 187 ? -7.195 18.489 11.751 1.00 95.69 187 TYR A CA 1
ATOM 1365 C C . TYR A 1 187 ? -5.683 18.239 11.647 1.00 95.69 187 TYR A C 1
ATOM 1367 O O . TYR A 1 187 ? -5.045 18.650 10.679 1.00 95.69 187 TYR A O 1
ATOM 1375 N N . THR A 1 188 ? -5.100 17.619 12.675 1.00 94.69 188 THR A N 1
ATOM 1376 C CA . THR A 1 188 ? -3.655 17.346 12.751 1.00 94.69 188 THR A CA 1
ATOM 1377 C C . THR A 1 188 ? -3.259 16.217 11.808 1.00 94.69 188 THR A C 1
ATOM 1379 O O . THR A 1 188 ? -2.251 16.342 11.121 1.00 94.69 188 THR A O 1
ATOM 1382 N N . TYR A 1 189 ? -4.037 15.130 11.784 1.00 96.44 189 TYR A N 1
ATOM 1383 C CA . TYR A 1 189 ? -3.758 13.971 10.931 1.00 96.44 189 TYR A CA 1
ATOM 1384 C C . TYR A 1 189 ? -4.907 13.644 9.986 1.00 96.44 189 TYR A C 1
ATOM 1386 O O . TYR A 1 189 ? -4.668 13.428 8.804 1.00 96.44 189 TYR A O 1
ATOM 1394 N N . THR A 1 190 ? -6.143 13.590 10.482 1.00 97.88 190 THR A N 1
ATOM 1395 C CA . THR A 1 190 ? -7.249 13.072 9.673 1.00 97.88 190 THR A CA 1
ATOM 1396 C C . THR A 1 190 ? -7.604 14.031 8.539 1.00 97.88 190 THR A C 1
ATOM 1398 O O . THR A 1 190 ? -8.080 15.136 8.791 1.00 97.88 190 THR A O 1
ATOM 1401 N N . ASP A 1 191 ? -7.427 13.586 7.297 1.00 97.19 191 ASP A N 1
ATOM 1402 C CA . ASP A 1 191 ? -7.865 14.297 6.087 1.00 97.19 191 ASP A CA 1
ATOM 1403 C C . ASP A 1 191 ? -9.090 13.656 5.432 1.00 97.19 191 ASP A C 1
ATOM 1405 O O . ASP A 1 191 ? -9.770 14.274 4.610 1.00 97.19 191 ASP A O 1
ATOM 1409 N N . SER A 1 192 ? -9.404 12.416 5.802 1.00 97.88 192 SER A N 1
ATOM 1410 C CA . SER A 1 192 ? -10.579 11.731 5.301 1.00 97.88 192 SER A CA 1
ATOM 1411 C C . SER A 1 192 ? -11.045 10.621 6.228 1.00 97.88 192 SER A C 1
ATOM 1413 O O . SER A 1 192 ? -10.278 10.035 6.995 1.00 97.88 192 SER A O 1
ATOM 1415 N N . ILE A 1 193 ? -12.347 10.356 6.175 1.00 98.12 193 ILE A N 1
ATOM 1416 C CA . ILE A 1 193 ? -12.994 9.296 6.941 1.00 98.12 193 ILE A CA 1
ATOM 1417 C C . ILE A 1 193 ? -14.039 8.582 6.087 1.00 98.12 193 ILE A C 1
ATOM 1419 O O . ILE A 1 193 ? -14.871 9.212 5.432 1.00 98.12 193 ILE A O 1
ATOM 1423 N N . SER A 1 194 ? -13.997 7.252 6.119 1.00 98.12 194 SER A N 1
ATOM 1424 C CA . SER A 1 194 ? -14.918 6.359 5.414 1.00 98.12 194 SER A CA 1
ATOM 1425 C C . SER A 1 194 ? -15.722 5.517 6.398 1.00 98.12 194 SER A C 1
ATOM 1427 O O . SER A 1 194 ? -15.159 4.886 7.291 1.00 98.12 194 SER A O 1
ATOM 1429 N N . PHE A 1 195 ? -17.030 5.416 6.189 1.00 98.00 195 PHE A N 1
ATOM 1430 C CA . PHE A 1 195 ? -17.927 4.539 6.939 1.00 98.00 195 PHE A CA 1
ATOM 1431 C C . PHE A 1 195 ? -18.210 3.273 6.136 1.00 98.00 195 PHE A C 1
ATOM 1433 O O . PHE A 1 195 ? -19.203 3.160 5.420 1.00 98.00 195 PHE A O 1
ATOM 1440 N N . TYR A 1 196 ? -17.323 2.290 6.264 1.00 96.12 196 TYR A N 1
ATOM 1441 C CA . TYR A 1 196 ? -17.387 1.020 5.537 1.00 96.12 196 TYR A CA 1
ATOM 1442 C C . TYR A 1 196 ? -18.698 0.257 5.752 1.00 96.12 196 TYR A C 1
ATOM 1444 O O . TYR A 1 196 ? -19.194 -0.408 4.838 1.00 96.12 196 TYR A O 1
ATOM 1452 N N . SER A 1 197 ? -19.297 0.396 6.938 1.00 96.25 197 SER A N 1
ATOM 1453 C CA . SER A 1 197 ? -20.622 -0.153 7.254 1.00 96.25 197 SER A CA 1
ATOM 1454 C C . SER A 1 197 ? -21.769 0.436 6.429 1.00 96.25 197 SER A C 1
ATOM 1456 O O . SER A 1 197 ? -22.880 -0.080 6.522 1.00 96.25 197 SER A O 1
ATOM 1458 N N . SER A 1 198 ? -21.516 1.461 5.613 1.00 95.12 198 SER A N 1
ATOM 1459 C CA . SER A 1 198 ? -22.509 2.086 4.738 1.00 95.12 198 SER A CA 1
ATOM 1460 C C . SER A 1 198 ? -22.428 1.614 3.283 1.00 95.12 198 SER A C 1
ATOM 1462 O O . SER A 1 198 ? -23.391 1.805 2.546 1.00 95.12 198 SER A O 1
ATOM 1464 N N . PHE A 1 199 ? -21.318 1.001 2.844 1.00 93.31 199 PHE A N 1
ATOM 1465 C CA . PHE A 1 199 ? -21.127 0.690 1.416 1.00 93.31 199 PHE A CA 1
ATOM 1466 C C . PHE A 1 199 ? -20.422 -0.633 1.090 1.00 93.31 199 PHE A C 1
ATOM 1468 O O . PHE A 1 199 ? -20.494 -1.071 -0.056 1.00 93.31 199 PHE A O 1
ATOM 1475 N N . GLN A 1 200 ? -19.774 -1.310 2.045 1.00 92.00 200 GLN A N 1
ATOM 1476 C CA . GLN A 1 200 ? -19.081 -2.573 1.769 1.00 92.00 200 GLN A CA 1
ATOM 1477 C C . GLN A 1 200 ? -19.699 -3.746 2.545 1.00 92.00 200 GLN A C 1
ATOM 1479 O O . GLN A 1 200 ? -19.743 -3.764 3.776 1.00 92.00 200 GLN A O 1
ATOM 1484 N N . GLN A 1 201 ? -20.168 -4.754 1.796 1.00 90.56 201 GLN A N 1
ATOM 1485 C CA . GLN A 1 201 ? -21.078 -5.803 2.279 1.00 90.56 201 GLN A CA 1
ATOM 1486 C C . GLN A 1 201 ? -20.623 -6.524 3.565 1.00 90.56 201 GLN A C 1
ATOM 1488 O O . GLN A 1 201 ? -21.425 -6.591 4.496 1.00 90.56 201 GLN A O 1
ATOM 1493 N N . PRO A 1 202 ? -19.362 -6.985 3.710 1.00 90.56 202 PRO A N 1
ATOM 1494 C CA . PRO A 1 202 ? -18.912 -7.605 4.960 1.00 90.56 202 PRO A CA 1
ATOM 1495 C C . PRO A 1 202 ? -19.087 -6.720 6.207 1.00 90.56 202 PRO A C 1
ATOM 1497 O O . PRO A 1 202 ? -19.424 -7.218 7.283 1.00 90.56 202 PRO A O 1
ATOM 1500 N N . PHE A 1 203 ? -18.887 -5.406 6.073 1.00 95.12 203 PHE A N 1
ATOM 1501 C CA . PHE A 1 203 ? -18.996 -4.448 7.175 1.00 95.12 203 PHE A CA 1
ATOM 1502 C C . PHE A 1 203 ? -20.440 -4.003 7.420 1.00 95.12 203 PHE A C 1
ATOM 1504 O O . PHE A 1 203 ? -20.804 -3.739 8.569 1.00 95.12 203 PHE A O 1
ATOM 1511 N N . ILE A 1 204 ? -21.267 -3.976 6.368 1.00 93.69 204 ILE A N 1
ATOM 1512 C CA . ILE A 1 204 ? -22.725 -3.822 6.468 1.00 93.69 204 ILE A CA 1
ATOM 1513 C C . ILE A 1 204 ? -23.310 -4.988 7.277 1.00 93.69 204 ILE A C 1
ATOM 1515 O O . ILE A 1 204 ? -24.064 -4.777 8.227 1.00 93.69 204 ILE A O 1
ATOM 1519 N N . ASP A 1 205 ? -22.943 -6.226 6.938 1.00 91.00 205 ASP A N 1
ATOM 1520 C CA . ASP A 1 205 ? -23.446 -7.423 7.619 1.00 91.00 205 ASP A CA 1
ATOM 1521 C C . ASP A 1 205 ? -22.979 -7.488 9.072 1.00 91.00 205 ASP A C 1
ATOM 1523 O O . ASP A 1 205 ? -23.749 -7.859 9.961 1.00 91.00 205 ASP A O 1
ATOM 1527 N N . TRP A 1 206 ? -21.729 -7.097 9.336 1.00 95.06 206 TRP A N 1
ATOM 1528 C CA . TRP A 1 206 ? -21.229 -6.978 10.701 1.00 95.06 206 TRP A CA 1
ATOM 1529 C C . TRP A 1 206 ? -22.038 -5.957 11.510 1.00 95.06 206 TRP A C 1
ATOM 1531 O O . TRP A 1 206 ? -22.540 -6.314 12.575 1.00 95.06 206 TRP A O 1
ATOM 1541 N N . ALA A 1 207 ? -22.247 -4.745 10.983 1.00 96.50 207 ALA A N 1
ATOM 1542 C CA . ALA A 1 207 ? -23.013 -3.694 11.654 1.00 96.50 207 ALA A CA 1
ATOM 1543 C C . ALA A 1 207 ? -24.467 -4.108 11.928 1.00 96.50 207 ALA A C 1
ATOM 1545 O O . ALA A 1 207 ? -24.972 -3.887 13.026 1.00 96.50 207 ALA A O 1
ATOM 1546 N N . LYS A 1 208 ? -25.127 -4.795 10.983 1.00 96.62 208 LYS A N 1
ATOM 1547 C CA . LYS A 1 208 ? -26.484 -5.341 11.181 1.00 96.62 208 LYS A CA 1
ATOM 1548 C C . LYS A 1 208 ? -26.557 -6.362 12.318 1.00 96.62 208 LYS A C 1
ATOM 1550 O O . LYS A 1 208 ? -27.561 -6.410 13.021 1.00 96.62 208 LYS A O 1
ATOM 1555 N N . ARG A 1 209 ? -25.518 -7.187 12.494 1.00 97.31 209 ARG A N 1
ATOM 1556 C CA . ARG A 1 209 ? -25.470 -8.204 13.559 1.00 97.31 209 ARG A CA 1
ATOM 1557 C C . ARG A 1 209 ? -25.140 -7.624 14.930 1.00 97.31 209 ARG A C 1
ATOM 1559 O O . ARG A 1 209 ? -25.620 -8.149 15.927 1.00 97.31 209 ARG A O 1
ATOM 1566 N N . THR A 1 210 ? -24.291 -6.601 14.991 1.00 96.69 210 THR A N 1
ATOM 1567 C CA . THR A 1 210 ? -23.756 -6.077 16.259 1.00 96.69 210 THR A CA 1
ATOM 1568 C C . THR A 1 210 ? -24.418 -4.783 16.718 1.00 96.69 210 THR A C 1
ATOM 1570 O O . THR A 1 210 ? -24.282 -4.422 17.884 1.00 96.69 210 THR A O 1
ATOM 1573 N N . GLY A 1 211 ? -25.107 -4.074 15.821 1.00 96.69 211 GLY A N 1
ATOM 1574 C CA . GLY A 1 211 ? -25.555 -2.699 16.046 1.00 96.69 211 GLY A CA 1
ATOM 1575 C C . GLY A 1 211 ? -24.413 -1.672 16.037 1.00 96.69 211 GLY A C 1
ATOM 1576 O O . GLY A 1 211 ? -24.620 -0.544 16.472 1.00 96.69 211 GLY A O 1
ATOM 1577 N N . GLY A 1 212 ? -23.211 -2.058 15.592 1.00 97.31 212 GLY A N 1
ATOM 1578 C CA . GLY A 1 212 ? -22.017 -1.212 15.578 1.00 97.31 212 GLY A CA 1
ATOM 1579 C C . GLY A 1 212 ? -21.789 -0.443 14.273 1.00 97.31 212 GLY A C 1
ATOM 1580 O O . GLY A 1 212 ? -22.628 -0.437 13.374 1.00 97.31 212 GLY A O 1
ATOM 1581 N N . CYS A 1 213 ? -20.612 0.172 14.154 1.00 97.88 213 CYS A N 1
ATOM 1582 C CA . CYS A 1 213 ? -20.155 0.872 12.952 1.00 97.88 213 CYS A CA 1
ATOM 1583 C C . CYS A 1 213 ? -18.668 0.613 12.681 1.00 97.88 213 CYS A C 1
ATOM 1585 O O . CYS A 1 213 ? -17.859 0.635 13.605 1.00 97.88 213 CYS A O 1
ATOM 1587 N N . VAL A 1 214 ? -18.298 0.405 11.417 1.00 98.19 214 VAL A N 1
ATOM 1588 C CA . VAL A 1 214 ? -16.900 0.338 10.969 1.00 98.19 214 VAL A CA 1
ATOM 1589 C C . VAL A 1 214 ? -16.545 1.643 10.273 1.00 98.19 214 VAL A C 1
ATOM 1591 O O . VAL A 1 214 ? -17.100 1.945 9.213 1.00 98.19 214 VAL A O 1
ATOM 1594 N N . ALA A 1 215 ? -15.635 2.401 10.879 1.00 98.06 215 ALA A N 1
ATOM 1595 C CA . ALA A 1 215 ? -15.108 3.652 10.345 1.00 98.06 215 ALA A CA 1
ATOM 1596 C C . ALA A 1 215 ? -13.602 3.518 10.087 1.00 98.06 215 ALA A C 1
ATOM 1598 O O . ALA A 1 215 ? -12.916 2.801 10.810 1.00 98.06 215 ALA A O 1
ATOM 1599 N N . GLU A 1 216 ? -13.082 4.193 9.072 1.00 98.38 216 GLU A N 1
ATOM 1600 C CA . GLU A 1 216 ? -11.652 4.249 8.766 1.00 98.38 216 GLU A CA 1
ATOM 1601 C C . GLU A 1 216 ? -11.230 5.691 8.564 1.00 98.38 216 GLU A C 1
ATOM 1603 O O . GLU A 1 216 ? -11.824 6.391 7.749 1.00 98.38 216 GLU A O 1
ATOM 1608 N N . LEU A 1 217 ? -10.228 6.122 9.320 1.00 98.44 217 LEU A N 1
ATOM 1609 C CA . LEU A 1 217 ? -9.642 7.446 9.242 1.00 98.44 217 LEU A CA 1
ATOM 1610 C C . LEU A 1 217 ? -8.316 7.354 8.494 1.00 98.44 217 LEU A C 1
ATOM 1612 O O . LEU A 1 217 ? -7.558 6.401 8.684 1.00 98.44 217 LEU A O 1
ATOM 1616 N N . HIS A 1 218 ? -8.036 8.352 7.669 1.00 98.12 218 HIS A N 1
ATOM 1617 C CA . HIS A 1 218 ? -6.835 8.411 6.851 1.00 98.12 218 HIS A CA 1
ATOM 1618 C C . HIS A 1 218 ? -6.088 9.717 7.094 1.00 98.12 218 HIS A C 1
ATOM 1620 O O . HIS A 1 218 ? -6.700 10.768 7.290 1.00 98.12 218 HIS A O 1
ATOM 1626 N N . ALA A 1 219 ? -4.765 9.616 7.056 1.00 96.88 219 ALA A N 1
ATOM 1627 C CA . ALA A 1 219 ? -3.842 10.732 6.949 1.00 96.88 219 ALA A CA 1
ATOM 1628 C C . ALA A 1 219 ? -2.878 10.421 5.802 1.00 96.88 219 ALA A C 1
ATOM 1630 O O . ALA A 1 219 ? -2.009 9.559 5.932 1.00 96.88 219 ALA A O 1
ATOM 1631 N N . TYR A 1 220 ? -3.054 11.066 4.662 1.00 93.62 220 TYR A N 1
ATOM 1632 C CA . TYR A 1 220 ? -2.205 10.954 3.489 1.00 93.62 220 TYR A CA 1
ATOM 1633 C C . TYR A 1 220 ? -1.132 12.039 3.489 1.00 93.62 220 TYR A C 1
ATOM 1635 O O . TYR A 1 220 ? -1.354 13.153 3.953 1.00 93.62 220 TYR A O 1
ATOM 1643 N N . ALA A 1 221 ? 0.026 11.715 2.909 1.00 90.62 221 ALA A N 1
ATOM 1644 C CA . ALA A 1 221 ? 1.143 12.644 2.744 1.00 90.62 221 ALA A CA 1
ATOM 1645 C C . ALA A 1 221 ? 1.539 13.352 4.056 1.00 90.62 221 ALA A C 1
ATOM 1647 O O . ALA A 1 221 ? 1.756 14.564 4.096 1.00 90.62 221 ALA A O 1
ATOM 1648 N N . VAL A 1 222 ? 1.620 12.579 5.140 1.00 93.50 222 VAL A N 1
ATOM 1649 C CA . VAL A 1 222 ? 2.122 13.058 6.425 1.00 93.50 222 VAL A CA 1
ATOM 1650 C C . VAL A 1 222 ? 3.605 13.339 6.255 1.00 93.50 222 VAL A C 1
ATOM 1652 O O . VAL A 1 222 ? 4.392 12.417 6.036 1.00 93.50 222 VAL A O 1
ATOM 1655 N N . ALA A 1 223 ? 3.988 14.610 6.348 1.00 90.69 223 ALA A N 1
ATOM 1656 C CA . ALA A 1 223 ? 5.369 14.999 6.128 1.00 90.69 223 ALA A CA 1
ATOM 1657 C C . ALA A 1 223 ? 6.303 14.231 7.089 1.00 90.69 223 ALA A C 1
ATOM 1659 O O . ALA A 1 223 ? 5.953 14.049 8.259 1.00 90.69 223 ALA A O 1
ATOM 1660 N N . PRO A 1 224 ? 7.496 13.786 6.651 1.00 88.44 224 PRO A N 1
ATOM 1661 C CA . PRO A 1 224 ? 8.352 12.917 7.460 1.00 88.44 224 PRO A CA 1
ATOM 1662 C C . PRO A 1 224 ? 8.691 13.470 8.851 1.00 88.44 224 PRO A C 1
ATOM 1664 O O . PRO A 1 224 ? 8.787 12.706 9.808 1.00 88.44 224 PRO A O 1
ATOM 1667 N N . GLN A 1 225 ? 8.837 14.791 8.984 1.00 90.56 225 GLN A N 1
ATOM 1668 C CA . GLN A 1 225 ? 9.088 15.457 10.267 1.00 90.56 225 GLN A CA 1
ATOM 1669 C C . GLN A 1 225 ? 7.878 15.483 11.216 1.00 90.56 225 GLN A C 1
ATOM 1671 O O . GLN A 1 225 ? 8.051 15.714 12.411 1.00 90.56 225 GLN A O 1
ATOM 1676 N N . ASP A 1 226 ? 6.673 15.258 10.694 1.00 91.12 226 ASP A N 1
ATOM 1677 C CA . ASP A 1 226 ? 5.412 15.277 11.438 1.00 91.12 226 ASP A CA 1
ATOM 1678 C C . ASP A 1 226 ? 4.943 13.865 11.829 1.00 91.12 226 ASP A C 1
ATOM 1680 O O . ASP A 1 226 ? 3.910 13.699 12.488 1.00 91.12 226 ASP A O 1
ATOM 1684 N N . ILE A 1 227 ? 5.715 12.832 11.477 1.00 91.75 227 ILE A N 1
ATOM 1685 C CA . ILE A 1 227 ? 5.489 11.466 11.944 1.00 91.75 227 ILE A CA 1
ATOM 1686 C C . ILE A 1 227 ? 5.848 11.368 13.427 1.00 91.75 227 ILE A C 1
ATOM 1688 O O . ILE A 1 227 ? 6.996 11.544 13.833 1.00 91.75 227 ILE A O 1
ATOM 1692 N N . ARG A 1 228 ? 4.834 11.063 14.240 1.00 93.50 228 ARG A N 1
ATOM 1693 C CA . ARG A 1 228 ? 4.940 10.846 15.687 1.00 93.50 228 ARG A CA 1
ATOM 1694 C C . ARG A 1 228 ? 4.818 9.356 16.021 1.00 93.50 228 ARG A C 1
ATOM 1696 O O . ARG A 1 228 ? 4.367 8.577 15.181 1.00 93.50 228 ARG A O 1
ATOM 1703 N N . PRO A 1 229 ? 5.176 8.935 17.247 1.00 92.75 229 PRO A N 1
ATOM 1704 C CA . PRO A 1 229 ? 4.891 7.584 17.711 1.00 92.75 229 PRO A CA 1
ATOM 1705 C C . PRO A 1 229 ? 3.409 7.225 17.546 1.00 92.75 229 PRO A C 1
ATOM 1707 O O . PRO A 1 229 ? 2.523 8.036 17.816 1.00 92.75 229 PRO A O 1
ATOM 1710 N N . GLU A 1 230 ? 3.138 5.982 17.150 1.00 92.31 230 GLU A N 1
ATOM 1711 C CA . GLU A 1 230 ? 1.788 5.470 16.882 1.00 92.31 230 GLU A CA 1
ATOM 1712 C C . GLU A 1 230 ? 0.743 5.812 17.970 1.00 92.31 230 GLU A C 1
ATOM 1714 O O . GLU A 1 230 ? -0.348 6.260 17.606 1.00 92.31 230 GLU A O 1
ATOM 1719 N N . PRO A 1 231 ? 1.030 5.691 19.287 1.00 93.06 231 PRO A N 1
ATOM 1720 C CA . PRO A 1 231 ? 0.065 6.065 20.323 1.00 93.06 231 PRO A CA 1
ATOM 1721 C C . PRO A 1 231 ? -0.362 7.538 20.275 1.00 93.06 231 PRO A C 1
ATOM 1723 O O . PRO A 1 231 ? -1.515 7.850 20.570 1.00 93.06 231 PRO A O 1
ATOM 1726 N N . GLU A 1 232 ? 0.539 8.444 19.890 1.00 96.50 232 GLU A N 1
ATOM 1727 C CA . GLU A 1 232 ? 0.244 9.876 19.779 1.00 96.50 232 GLU A CA 1
ATOM 1728 C C . GLU A 1 232 ? -0.625 10.172 18.557 1.00 96.50 232 GLU A C 1
ATOM 1730 O O . GLU A 1 232 ? -1.587 10.936 18.660 1.00 96.50 232 GLU A O 1
ATOM 1735 N N . ILE A 1 233 ? -0.324 9.532 17.422 1.00 96.50 233 ILE A N 1
ATOM 1736 C CA . ILE A 1 233 ? -1.124 9.656 16.197 1.00 96.50 233 ILE A CA 1
ATOM 1737 C C . ILE A 1 233 ? -2.539 9.132 16.446 1.00 96.50 233 ILE A C 1
ATOM 1739 O O . ILE A 1 233 ? -3.509 9.838 16.177 1.00 96.50 233 ILE A O 1
ATOM 1743 N N . ARG A 1 234 ? -2.676 7.933 17.030 1.00 96.62 234 ARG A N 1
ATOM 1744 C CA . ARG A 1 234 ? -3.991 7.367 17.373 1.00 96.62 234 ARG A CA 1
ATOM 1745 C C . ARG A 1 234 ? -4.768 8.270 18.320 1.00 96.62 234 ARG A C 1
ATOM 1747 O O . ARG A 1 234 ? -5.944 8.527 18.080 1.00 96.62 234 ARG A O 1
ATOM 1754 N N . ALA A 1 235 ? -4.121 8.787 19.366 1.00 97.50 235 ALA A N 1
ATOM 1755 C CA . ALA A 1 235 ? -4.771 9.702 20.298 1.00 97.50 235 ALA A CA 1
ATOM 1756 C C . ALA A 1 235 ? -5.278 10.968 19.587 1.00 97.50 235 ALA A C 1
ATOM 1758 O O . ALA A 1 235 ? -6.410 11.386 19.834 1.00 97.50 235 ALA A O 1
ATOM 1759 N N . ALA A 1 236 ? -4.482 11.545 18.681 1.00 98.12 236 ALA A N 1
ATOM 1760 C CA . ALA A 1 236 ? -4.888 12.695 17.878 1.00 98.12 236 ALA A CA 1
ATOM 1761 C C . ALA A 1 236 ? -6.076 12.357 16.961 1.00 98.12 236 ALA A C 1
ATOM 1763 O O . ALA A 1 236 ? -7.124 12.991 17.078 1.00 98.12 236 ALA A O 1
ATOM 1764 N N . MET A 1 237 ? -5.971 11.305 16.144 1.00 98.38 237 MET A N 1
ATOM 1765 C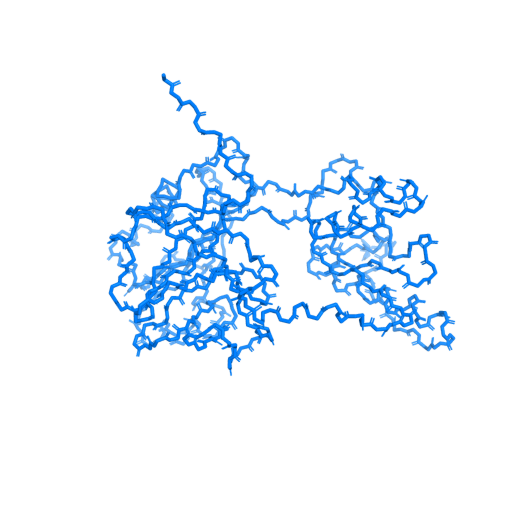 CA . MET A 1 237 ? -7.050 10.861 15.248 1.00 98.38 237 MET A CA 1
ATOM 1766 C C . MET A 1 237 ? -8.337 10.513 16.014 1.00 98.38 237 MET A C 1
ATOM 1768 O O . MET A 1 237 ? -9.442 10.759 15.536 1.00 98.38 237 MET A O 1
ATOM 1772 N N . GLN A 1 238 ? -8.229 10.000 17.242 1.00 98.38 238 GLN A N 1
ATOM 1773 C CA . GLN A 1 238 ? -9.383 9.736 18.101 1.00 98.38 238 GLN A CA 1
ATOM 1774 C C . GLN A 1 238 ? -10.062 11.023 18.580 1.00 98.38 238 GLN A C 1
ATOM 1776 O O . GLN A 1 238 ? -11.291 11.103 18.577 1.00 98.38 238 GLN A O 1
ATOM 1781 N N . GLN A 1 239 ? -9.295 12.046 18.969 1.00 98.44 239 GLN A N 1
ATOM 1782 C CA . GLN A 1 239 ? -9.871 13.354 19.303 1.00 98.44 239 GLN A CA 1
ATOM 1783 C C . GLN A 1 239 ? -10.526 14.013 18.086 1.00 98.44 239 GLN A C 1
ATOM 1785 O O . GLN A 1 239 ? -11.564 14.660 18.222 1.00 98.44 239 GLN A O 1
ATOM 1790 N N . GLU A 1 240 ? -9.963 13.814 16.899 1.00 98.44 240 GLU A N 1
ATOM 1791 C CA . GLU A 1 240 ? -10.517 14.303 15.635 1.00 98.44 240 GLU A CA 1
ATOM 1792 C C . GLU A 1 240 ? -11.824 13.578 15.289 1.00 98.44 240 GLU A C 1
ATOM 1794 O O . GLU A 1 240 ? -12.819 14.236 14.987 1.00 98.44 240 GLU A O 1
ATOM 1799 N N . LEU A 1 241 ? -11.885 12.249 15.459 1.00 98.19 241 LEU A N 1
ATOM 1800 C CA . LEU A 1 241 ? -13.126 11.470 15.359 1.00 98.19 241 LEU A CA 1
ATOM 1801 C C . LEU A 1 241 ? -14.204 12.012 16.302 1.00 98.19 241 LEU A C 1
ATOM 1803 O O . LEU A 1 241 ? -15.350 12.206 15.901 1.00 98.19 241 LEU A O 1
ATOM 1807 N N . TYR A 1 242 ? -13.831 12.304 17.548 1.00 98.12 242 TYR A N 1
ATOM 1808 C CA . TYR A 1 242 ? -14.733 12.891 18.534 1.00 98.12 242 TYR A CA 1
ATOM 1809 C C . TYR A 1 242 ? -15.182 14.304 18.156 1.00 98.12 242 TYR A C 1
ATOM 1811 O O . TYR A 1 242 ? -16.302 14.706 18.482 1.00 98.12 242 TYR A O 1
ATOM 1819 N N . ALA A 1 243 ? -14.318 15.095 17.529 1.00 97.69 243 ALA A N 1
ATOM 1820 C CA . ALA A 1 243 ? -14.669 16.427 17.059 1.00 97.69 243 ALA A CA 1
ATOM 1821 C C . ALA A 1 243 ? -15.664 16.359 15.892 1.00 97.69 243 ALA A C 1
ATOM 1823 O O . ALA A 1 243 ? -16.651 17.090 15.912 1.00 97.69 243 ALA A O 1
ATOM 1824 N N . MET A 1 244 ? -15.432 15.458 14.933 1.00 97.12 244 MET A N 1
ATOM 1825 C CA . MET A 1 244 ? -16.287 15.278 13.756 1.00 97.12 244 MET A CA 1
ATOM 1826 C C . MET A 1 244 ? -17.632 14.620 14.094 1.00 97.12 244 MET A C 1
ATOM 1828 O O . MET A 1 244 ? -18.670 15.079 13.629 1.00 97.12 244 MET A O 1
ATOM 1832 N N . PHE A 1 245 ? -17.625 13.578 14.932 1.00 97.75 245 PHE A N 1
ATOM 1833 C CA . PHE A 1 245 ? -18.801 12.759 15.256 1.00 97.75 245 PHE A CA 1
ATOM 1834 C C . PHE A 1 245 ? -18.943 12.603 16.775 1.00 97.75 245 PHE A C 1
ATOM 1836 O O . PHE A 1 245 ? -18.492 11.604 17.348 1.00 97.75 245 PHE A O 1
ATOM 1843 N N . PRO A 1 246 ? -19.521 13.589 17.486 1.00 98.00 246 PRO A N 1
ATOM 1844 C CA . PRO A 1 246 ? -19.448 13.656 18.941 1.00 98.00 246 PRO A CA 1
ATOM 1845 C C . PRO A 1 246 ? -19.979 12.456 19.726 1.00 98.00 246 PRO A C 1
ATOM 1847 O O . PRO A 1 246 ? -19.492 12.193 20.833 1.00 98.00 246 PRO A O 1
ATOM 1850 N N . GLU A 1 247 ? -20.945 11.721 19.177 1.00 97.06 247 GLU A N 1
ATOM 1851 C CA . GLU A 1 247 ? -21.504 10.501 19.760 1.00 97.06 247 GLU A CA 1
ATOM 1852 C C . GLU A 1 247 ? -20.475 9.379 19.914 1.00 97.06 247 GLU A C 1
ATOM 1854 O O . GLU A 1 247 ? -20.610 8.549 20.817 1.00 97.06 247 GLU A O 1
ATOM 1859 N N . THR A 1 248 ? -19.412 9.386 19.104 1.00 98.00 248 THR A N 1
ATOM 1860 C CA . THR A 1 248 ? -18.348 8.375 19.156 1.00 98.00 248 THR A CA 1
ATOM 1861 C C . THR A 1 248 ? -17.577 8.406 20.477 1.00 98.00 248 THR A C 1
ATOM 1863 O O . THR A 1 248 ? -17.046 7.376 20.879 1.00 98.00 248 THR A O 1
ATOM 1866 N N . ARG A 1 249 ? -17.624 9.509 21.248 1.00 97.94 249 ARG A N 1
ATOM 1867 C CA . ARG A 1 249 ? -17.108 9.561 22.637 1.00 97.94 249 ARG A CA 1
ATOM 1868 C C . ARG A 1 249 ? -17.744 8.523 23.561 1.00 97.94 249 ARG A C 1
ATOM 1870 O O . ARG A 1 249 ? -17.170 8.171 24.585 1.00 97.94 249 ARG A O 1
ATOM 1877 N N . LYS A 1 250 ? -18.966 8.090 23.241 1.00 97.19 250 LYS A N 1
ATOM 1878 C CA . LYS A 1 250 ? -19.710 7.082 24.005 1.00 97.19 250 LYS A CA 1
ATOM 1879 C C . LYS A 1 250 ? -19.507 5.671 23.454 1.00 97.19 250 LYS A C 1
ATOM 1881 O O . LYS A 1 250 ? -20.025 4.734 24.053 1.00 97.19 250 LYS A O 1
ATOM 1886 N N . ALA A 1 251 ? -18.831 5.519 22.317 1.00 97.56 251 ALA A N 1
ATOM 1887 C CA . ALA A 1 251 ? -18.570 4.231 21.698 1.00 97.56 251 ALA A CA 1
ATOM 1888 C C . ALA A 1 251 ? -17.319 3.578 22.293 1.00 97.56 251 ALA A C 1
ATOM 1890 O O . ALA A 1 251 ? -16.363 4.244 22.686 1.00 97.56 251 ALA A O 1
ATOM 1891 N N . THR A 1 252 ? -17.321 2.252 22.341 1.00 97.00 252 THR A N 1
ATOM 1892 C CA . THR A 1 252 ? -16.131 1.453 22.632 1.00 97.00 252 THR A CA 1
ATOM 1893 C C . THR A 1 252 ? -15.588 0.885 21.328 1.00 97.00 252 THR A C 1
ATOM 1895 O O . THR A 1 252 ? -16.336 0.281 20.556 1.00 97.00 252 THR A O 1
ATOM 1898 N N . ILE A 1 253 ? -14.284 1.055 21.098 1.00 97.25 253 ILE A N 1
ATOM 1899 C CA . ILE A 1 253 ? -13.568 0.392 20.005 1.00 97.25 253 ILE A CA 1
ATOM 1900 C C . ILE A 1 253 ? -13.432 -1.090 20.376 1.00 97.25 253 ILE A C 1
ATOM 1902 O O . ILE A 1 253 ? -12.761 -1.445 21.341 1.00 97.25 253 ILE A O 1
ATOM 1906 N N . ARG A 1 254 ? -14.129 -1.961 19.642 1.00 93.62 254 ARG A N 1
ATOM 1907 C CA . ARG A 1 254 ? -14.125 -3.424 19.827 1.00 93.62 254 ARG A CA 1
ATOM 1908 C C . ARG A 1 254 ? -12.935 -4.089 19.160 1.00 93.62 254 ARG A C 1
ATOM 1910 O O . ARG A 1 254 ? -12.487 -5.138 19.607 1.00 93.62 254 ARG A O 1
ATOM 1917 N N . HIS A 1 255 ? -12.490 -3.504 18.061 1.00 92.81 255 HIS A N 1
ATOM 1918 C CA . HIS A 1 255 ? -11.349 -3.944 17.285 1.00 92.81 255 HIS A CA 1
ATOM 1919 C C . HIS A 1 255 ? -10.829 -2.753 16.491 1.00 92.81 255 HIS A C 1
ATOM 1921 O O . HIS A 1 255 ? -11.593 -1.842 16.158 1.00 92.81 255 HIS A O 1
ATOM 1927 N N . GLU A 1 256 ? -9.546 -2.775 16.177 1.00 93.75 256 GLU A N 1
ATOM 1928 C CA . GLU A 1 256 ? -8.910 -1.753 15.372 1.00 93.75 256 GLU A CA 1
ATOM 1929 C C . GLU A 1 256 ? -7.803 -2.352 14.517 1.00 93.75 256 GLU A C 1
ATOM 1931 O O . GLU A 1 256 ? -7.211 -3.377 14.857 1.00 93.75 256 GLU A O 1
ATOM 1936 N N . ILE A 1 257 ? -7.525 -1.678 13.409 1.00 89.00 257 ILE A N 1
ATOM 1937 C CA . ILE A 1 257 ? -6.376 -1.939 12.556 1.00 89.00 257 ILE A CA 1
ATOM 1938 C C . ILE A 1 257 ? -5.732 -0.601 12.305 1.00 89.00 257 ILE A C 1
ATOM 1940 O O . ILE A 1 257 ? -6.373 0.323 11.807 1.00 89.00 257 ILE A O 1
ATOM 1944 N N . PHE A 1 258 ? -4.459 -0.522 12.636 1.00 90.69 258 PHE A N 1
ATOM 1945 C CA . PHE A 1 258 ? -3.648 0.642 12.372 1.00 90.69 258 PHE A CA 1
ATOM 1946 C C . PHE A 1 258 ? -2.540 0.252 11.413 1.00 90.69 258 PHE A C 1
ATOM 1948 O O . PHE A 1 258 ? -1.917 -0.802 11.556 1.00 90.69 258 PHE A O 1
ATOM 1955 N N . MET A 1 259 ? -2.311 1.106 10.433 1.00 89.38 259 MET A N 1
ATOM 1956 C CA . MET A 1 259 ? -1.268 0.936 9.447 1.00 89.38 259 MET A CA 1
ATOM 1957 C C . MET A 1 259 ? -0.606 2.282 9.217 1.00 89.38 259 MET A C 1
ATOM 1959 O O . MET A 1 259 ? -1.284 3.270 8.960 1.00 89.38 259 MET A O 1
ATOM 1963 N N . MET A 1 260 ? 0.718 2.298 9.278 1.00 89.88 260 MET A N 1
ATOM 1964 C CA . MET A 1 260 ? 1.537 3.430 8.875 1.00 89.88 260 MET A CA 1
ATOM 1965 C C . MET A 1 260 ? 2.560 2.923 7.866 1.00 89.88 260 MET A C 1
ATOM 1967 O O . MET A 1 260 ? 3.291 1.975 8.156 1.00 89.88 260 MET A O 1
ATOM 1971 N N . GLN A 1 261 ? 2.569 3.493 6.664 1.00 87.88 261 GLN A N 1
ATOM 1972 C CA . GLN A 1 261 ? 3.405 3.023 5.558 1.00 87.88 261 GLN A CA 1
ATOM 1973 C C . GLN A 1 261 ? 3.960 4.190 4.741 1.00 87.88 261 GLN A C 1
ATOM 1975 O O . GLN A 1 261 ? 3.430 5.295 4.756 1.00 87.88 261 GLN A O 1
ATOM 1980 N N . SER A 1 262 ? 5.036 3.924 4.004 1.00 88.62 262 SER A N 1
ATOM 1981 C CA . SER A 1 262 ? 5.607 4.815 2.992 1.00 88.62 262 SER A CA 1
ATOM 1982 C C . SER A 1 262 ? 6.062 3.943 1.827 1.00 88.62 262 SER A C 1
ATOM 1984 O O . SER A 1 262 ? 7.156 3.382 1.849 1.00 88.62 262 SER A O 1
ATOM 1986 N N . ASN A 1 263 ? 5.134 3.711 0.898 1.00 87.25 263 ASN A N 1
ATOM 1987 C CA . ASN A 1 263 ? 5.303 2.823 -0.257 1.00 87.25 263 ASN A CA 1
ATOM 1988 C C . ASN A 1 263 ? 4.510 3.273 -1.497 1.00 87.25 263 ASN A C 1
ATOM 1990 O O . ASN A 1 263 ? 4.437 2.546 -2.485 1.00 87.25 263 ASN A O 1
ATOM 1994 N N . PHE A 1 264 ? 3.892 4.457 -1.466 1.00 91.38 264 PHE A N 1
ATOM 1995 C CA . PHE A 1 264 ? 3.226 5.010 -2.641 1.00 91.38 264 PHE A CA 1
ATOM 1996 C C . PHE A 1 264 ? 4.236 5.631 -3.589 1.00 91.38 264 PHE A C 1
ATOM 1998 O O . PHE A 1 264 ? 5.201 6.256 -3.161 1.00 91.38 264 PHE A O 1
ATOM 2005 N N . THR A 1 265 ? 3.982 5.512 -4.885 1.00 94.19 265 THR A N 1
ATOM 2006 C CA . THR A 1 265 ? 4.764 6.192 -5.912 1.00 94.19 265 THR A CA 1
ATOM 2007 C C . THR A 1 265 ? 4.706 7.705 -5.714 1.00 94.19 265 THR A C 1
ATOM 2009 O O . THR A 1 265 ? 3.625 8.289 -5.610 1.00 94.19 265 THR A O 1
ATOM 2012 N N . ARG A 1 266 ? 5.867 8.368 -5.711 1.00 93.06 266 ARG A N 1
ATOM 2013 C CA . ARG A 1 266 ? 5.954 9.833 -5.682 1.00 93.06 266 ARG A CA 1
ATOM 2014 C C . ARG A 1 266 ? 5.676 10.422 -7.054 1.00 93.06 266 ARG A C 1
ATOM 2016 O O . ARG A 1 266 ? 6.266 9.983 -8.037 1.00 93.06 266 ARG A O 1
ATOM 2023 N N . TRP A 1 267 ? 4.859 11.471 -7.106 1.00 90.25 267 TRP A N 1
ATOM 2024 C CA . TRP A 1 267 ? 4.560 12.255 -8.311 1.00 90.25 267 TRP A CA 1
ATOM 2025 C C . TRP A 1 267 ? 4.912 13.735 -8.117 1.00 90.25 267 TRP A C 1
ATOM 2027 O O . TRP A 1 267 ? 4.055 14.608 -8.235 1.00 90.25 267 TRP A O 1
ATOM 2037 N N . ALA A 1 268 ? 6.170 14.025 -7.778 1.00 91.31 268 ALA A N 1
ATOM 2038 C CA . ALA A 1 268 ? 6.625 15.397 -7.573 1.00 91.31 268 ALA A CA 1
ATOM 2039 C C . ALA A 1 268 ? 6.767 16.153 -8.912 1.00 91.31 268 ALA A C 1
ATOM 2041 O O . ALA A 1 268 ? 6.983 15.529 -9.960 1.00 91.31 268 ALA A O 1
ATOM 2042 N N . PRO A 1 269 ? 6.689 17.498 -8.908 1.00 92.56 269 PRO A N 1
ATOM 2043 C CA . PRO A 1 269 ? 6.983 18.299 -10.091 1.00 92.56 269 PRO A CA 1
ATOM 2044 C C . PRO A 1 269 ? 8.335 17.918 -10.709 1.00 92.56 269 PRO A C 1
ATOM 2046 O O . PRO A 1 269 ? 9.365 17.955 -10.043 1.00 92.56 269 PRO A O 1
ATOM 2049 N N . GLY A 1 270 ? 8.321 17.541 -11.988 1.00 91.44 270 GLY A N 1
ATOM 2050 C CA . GLY A 1 270 ? 9.509 17.100 -12.726 1.00 91.44 270 GLY A CA 1
ATOM 2051 C C . GLY A 1 270 ? 9.731 15.584 -12.772 1.00 91.44 270 GLY A C 1
ATOM 2052 O O . GLY A 1 270 ? 10.366 15.126 -13.720 1.00 91.44 270 GLY A O 1
ATOM 2053 N N . ASP A 1 271 ? 9.145 14.792 -11.861 1.00 91.25 271 ASP A N 1
ATOM 2054 C CA . ASP A 1 271 ? 9.355 13.330 -11.818 1.00 91.25 271 ASP A CA 1
ATOM 2055 C C . ASP A 1 271 ? 8.948 12.646 -13.132 1.00 91.25 271 ASP A C 1
ATOM 2057 O O . ASP A 1 271 ? 9.563 11.668 -13.545 1.00 91.25 271 ASP A O 1
ATOM 2061 N N . HIS A 1 272 ? 7.925 13.156 -13.825 1.00 90.69 272 HIS A N 1
ATOM 2062 C CA . HIS A 1 272 ? 7.440 12.549 -15.067 1.00 90.69 272 HIS A CA 1
ATOM 2063 C C . HIS A 1 272 ? 8.502 12.500 -16.180 1.00 90.69 272 HIS A C 1
ATOM 2065 O O . HIS A 1 272 ? 8.493 11.569 -16.981 1.00 90.69 272 HIS A O 1
ATOM 2071 N N . ALA A 1 273 ? 9.426 13.467 -16.224 1.00 91.06 273 ALA A N 1
ATOM 2072 C CA . ALA A 1 273 ? 10.389 13.604 -17.318 1.00 91.06 273 ALA A CA 1
ATOM 2073 C C . ALA A 1 273 ? 11.406 12.453 -17.390 1.00 91.06 273 ALA A C 1
ATOM 2075 O O . ALA A 1 273 ? 11.905 12.146 -18.469 1.00 91.06 273 ALA A O 1
ATOM 2076 N N . THR A 1 274 ? 11.713 11.828 -16.253 1.00 91.19 274 THR A N 1
ATOM 2077 C CA . THR A 1 274 ? 12.754 10.795 -16.131 1.00 91.19 274 THR A CA 1
ATOM 2078 C C . THR A 1 274 ? 12.194 9.420 -15.791 1.00 91.19 274 THR A C 1
ATOM 2080 O O . THR A 1 274 ? 12.954 8.463 -15.644 1.00 91.19 274 THR A O 1
ATOM 2083 N N . ARG A 1 275 ? 10.868 9.284 -15.677 1.00 94.19 275 ARG A N 1
ATOM 2084 C CA . ARG A 1 275 ? 10.252 7.984 -15.415 1.00 94.19 275 ARG A CA 1
ATOM 2085 C C . ARG A 1 275 ? 10.458 7.031 -16.585 1.00 94.19 275 ARG A C 1
ATOM 2087 O O . ARG A 1 275 ? 10.209 7.405 -17.734 1.00 94.19 275 ARG A O 1
ATOM 2094 N N . PRO A 1 276 ? 10.840 5.779 -16.308 1.00 96.44 276 PRO A N 1
ATOM 2095 C CA . PRO A 1 276 ? 10.989 4.783 -17.349 1.00 96.44 276 PRO A CA 1
ATOM 2096 C C . PRO A 1 276 ? 9.620 4.409 -17.931 1.00 96.44 276 PRO A C 1
ATOM 2098 O O . PRO A 1 276 ? 8.596 4.425 -17.242 1.00 96.44 276 PRO A O 1
ATOM 2101 N N . GLY A 1 277 ? 9.613 4.081 -19.221 1.00 97.38 277 GLY A N 1
ATOM 2102 C CA . GLY A 1 277 ? 8.458 3.489 -19.886 1.00 97.38 277 GLY A CA 1
ATOM 2103 C C . GLY A 1 277 ? 8.377 1.978 -19.663 1.00 97.38 277 GLY A C 1
ATOM 2104 O O . GLY A 1 277 ? 9.204 1.382 -18.979 1.00 97.38 277 GLY A O 1
ATOM 2105 N N . VAL A 1 278 ? 7.371 1.361 -20.278 1.00 97.94 278 VAL A N 1
ATOM 2106 C CA . VAL A 1 278 ? 7.122 -0.088 -20.213 1.00 97.94 278 VAL A CA 1
ATOM 2107 C C . VAL A 1 278 ? 8.251 -0.901 -20.849 1.00 97.94 278 VAL A C 1
ATOM 2109 O O . VAL A 1 278 ? 8.670 -1.917 -20.301 1.00 97.94 278 VAL A O 1
ATOM 2112 N N . GLU A 1 279 ? 8.736 -0.476 -22.014 1.00 97.62 279 GLU A N 1
ATOM 2113 C CA . GLU A 1 279 ? 9.849 -1.129 -22.702 1.00 97.62 279 GLU A CA 1
ATOM 2114 C C . GLU A 1 279 ? 11.185 -0.630 -22.145 1.00 97.62 279 GLU A C 1
ATOM 2116 O O . GLU A 1 279 ? 11.392 0.574 -21.979 1.00 97.62 279 GLU A O 1
ATOM 2121 N N . THR A 1 280 ? 12.101 -1.559 -21.871 1.00 97.38 280 THR A N 1
ATOM 2122 C CA . THR A 1 280 ? 13.451 -1.246 -21.387 1.00 97.38 280 THR A CA 1
ATOM 2123 C C . THR A 1 280 ? 14.487 -1.400 -22.508 1.00 97.38 280 THR A C 1
ATOM 2125 O O . THR A 1 280 ? 14.176 -1.940 -23.572 1.00 97.38 280 THR A O 1
ATOM 2128 N N . PRO A 1 281 ? 15.753 -0.992 -22.291 1.00 97.06 281 PRO A N 1
ATOM 2129 C CA . PRO A 1 281 ? 16.838 -1.292 -23.229 1.00 97.06 281 PRO A CA 1
ATOM 2130 C C . PRO A 1 281 ? 17.141 -2.790 -23.406 1.00 97.06 281 PRO A C 1
ATOM 2132 O O . PRO A 1 281 ? 17.903 -3.150 -24.303 1.00 97.06 281 PRO A O 1
ATOM 2135 N N . TYR A 1 282 ? 16.588 -3.663 -22.559 1.00 96.56 282 TYR A N 1
ATOM 2136 C CA . TYR A 1 282 ? 16.769 -5.109 -22.639 1.00 96.56 282 TYR A CA 1
ATOM 2137 C C . TYR A 1 282 ? 15.579 -5.742 -23.355 1.00 96.56 282 TYR A C 1
ATOM 2139 O O . TYR A 1 282 ? 14.425 -5.543 -22.979 1.00 96.56 282 TYR A O 1
ATOM 2147 N N . ALA A 1 283 ? 15.858 -6.539 -24.388 1.00 95.44 283 ALA A N 1
ATOM 2148 C CA . ALA A 1 283 ? 14.829 -7.058 -25.287 1.00 95.44 283 ALA A CA 1
ATOM 2149 C C . ALA A 1 283 ? 13.759 -7.911 -24.583 1.00 95.44 283 ALA A C 1
ATOM 2151 O O . ALA A 1 283 ? 12.627 -7.972 -25.061 1.00 95.44 283 ALA A O 1
ATOM 2152 N N . ASN A 1 284 ? 14.097 -8.539 -23.463 1.00 96.62 284 ASN A N 1
ATOM 2153 C CA . ASN A 1 284 ? 13.218 -9.431 -22.723 1.00 96.62 284 ASN A CA 1
ATOM 2154 C C . ASN A 1 284 ? 12.809 -8.911 -21.335 1.00 96.62 284 ASN A C 1
ATOM 2156 O O . ASN A 1 284 ? 12.223 -9.671 -20.568 1.00 96.62 284 ASN A O 1
ATOM 2160 N N . LEU A 1 285 ? 13.088 -7.646 -21.005 1.00 97.56 285 LEU A N 1
ATOM 2161 C CA . LEU A 1 285 ? 12.709 -7.041 -19.726 1.00 97.56 285 LEU A CA 1
ATOM 2162 C C . LEU A 1 285 ? 11.723 -5.894 -19.949 1.00 97.56 285 LEU A C 1
ATOM 2164 O O . LEU A 1 285 ? 12.002 -4.962 -20.709 1.00 97.56 285 LEU A O 1
ATOM 2168 N N . PHE A 1 286 ? 10.603 -5.938 -19.236 1.00 98.56 286 PHE A N 1
ATOM 2169 C CA . PHE A 1 286 ? 9.561 -4.915 -19.262 1.00 98.56 286 PHE A CA 1
ATOM 2170 C C . PHE A 1 286 ? 9.216 -4.456 -17.852 1.00 98.56 286 PHE A C 1
ATOM 2172 O O . PHE A 1 286 ? 9.463 -5.166 -16.877 1.00 98.56 286 PHE A O 1
ATOM 2179 N N . LEU A 1 287 ? 8.615 -3.276 -17.751 1.00 98.56 287 LEU A N 1
ATOM 2180 C CA . LEU A 1 287 ? 8.180 -2.687 -16.491 1.00 98.56 287 LEU A CA 1
ATOM 2181 C C . LEU A 1 287 ? 6.662 -2.534 -16.464 1.00 98.56 287 LEU A C 1
ATOM 2183 O O . LEU A 1 287 ? 6.040 -2.161 -17.462 1.00 98.56 287 LEU A O 1
ATOM 2187 N N . ALA A 1 288 ? 6.077 -2.782 -15.299 1.00 98.44 288 ALA A N 1
ATOM 2188 C CA . ALA A 1 288 ? 4.678 -2.525 -15.006 1.00 98.44 288 ALA A CA 1
ATOM 2189 C C . ALA A 1 288 ? 4.543 -1.958 -13.589 1.00 98.44 288 ALA A C 1
ATOM 2191 O O . ALA A 1 288 ? 5.316 -2.280 -12.695 1.00 98.44 288 ALA A O 1
ATOM 2192 N N . GLY A 1 289 ? 3.558 -1.098 -13.383 1.00 97.25 289 GLY A N 1
ATOM 2193 C CA . GLY A 1 289 ? 3.380 -0.369 -12.133 1.00 97.25 289 GLY A CA 1
ATOM 2194 C C . GLY A 1 289 ? 2.777 1.005 -12.376 1.00 97.25 289 GLY A C 1
ATOM 2195 O O . GLY A 1 289 ? 2.777 1.512 -13.500 1.00 97.25 289 GLY A O 1
ATOM 2196 N N . ASP A 1 290 ? 2.247 1.615 -11.324 1.00 96.06 290 ASP A N 1
ATOM 2197 C CA . ASP A 1 290 ? 1.732 2.985 -11.385 1.00 96.06 290 ASP A CA 1
ATOM 2198 C C . ASP A 1 290 ? 2.859 4.018 -11.586 1.00 96.06 290 ASP A C 1
ATOM 2200 O O . ASP A 1 290 ? 2.642 5.077 -12.166 1.00 96.06 290 ASP A O 1
ATOM 2204 N N . TRP A 1 291 ? 4.084 3.684 -11.179 1.00 96.19 291 TRP A N 1
ATOM 2205 C CA . TRP A 1 291 ? 5.297 4.479 -11.376 1.00 96.19 291 TRP A CA 1
ATOM 2206 C C . TRP A 1 291 ? 5.825 4.497 -12.815 1.00 96.19 291 TRP A C 1
ATOM 2208 O O . TRP A 1 291 ? 6.637 5.364 -13.152 1.00 96.19 291 TRP A O 1
ATOM 2218 N N . VAL A 1 292 ? 5.362 3.586 -13.674 1.00 97.12 292 VAL A N 1
ATOM 2219 C CA . VAL A 1 292 ? 5.779 3.506 -15.079 1.00 97.12 292 VAL A CA 1
ATOM 2220 C C . VAL A 1 292 ? 5.125 4.625 -15.888 1.00 97.12 292 VAL A C 1
ATOM 2222 O O . VAL A 1 292 ? 3.919 4.860 -15.810 1.00 97.12 292 VAL A O 1
ATOM 2225 N N . SER A 1 293 ? 5.925 5.318 -16.698 1.00 95.31 293 SER A N 1
ATOM 2226 C CA . SER A 1 293 ? 5.434 6.398 -17.551 1.00 95.31 293 SER A CA 1
ATOM 2227 C C . SER A 1 293 ? 4.502 5.871 -18.645 1.00 95.31 293 SER A C 1
ATOM 2229 O O . SER A 1 293 ? 4.781 4.871 -19.312 1.00 95.31 293 SER A O 1
ATOM 2231 N N . THR A 1 294 ? 3.390 6.572 -18.856 1.00 92.38 294 THR A N 1
ATOM 2232 C CA . THR A 1 294 ? 2.426 6.303 -19.923 1.00 92.38 294 THR A CA 1
ATOM 2233 C C . THR A 1 294 ? 1.827 7.610 -20.429 1.00 92.38 294 THR A C 1
ATOM 2235 O O . THR A 1 294 ? 1.735 8.590 -19.693 1.00 92.38 294 THR A O 1
ATOM 2238 N N . LYS A 1 295 ? 1.417 7.623 -21.701 1.00 89.56 295 LYS A N 1
ATOM 2239 C CA . LYS A 1 295 ? 0.699 8.755 -22.313 1.00 89.56 295 LYS A CA 1
ATOM 2240 C C . LYS A 1 295 ? -0.802 8.732 -22.014 1.00 89.56 295 LYS A C 1
ATOM 2242 O O . LYS A 1 295 ? -1.493 9.701 -22.304 1.00 89.56 295 LYS A O 1
ATOM 2247 N N . ALA A 1 296 ? -1.306 7.612 -21.499 1.00 90.94 296 ALA A N 1
ATOM 2248 C CA . ALA A 1 296 ? -2.699 7.480 -21.108 1.00 90.94 296 ALA A CA 1
ATOM 2249 C C . ALA A 1 296 ? -2.980 8.310 -19.841 1.00 90.94 296 ALA A C 1
ATOM 2251 O O . ALA A 1 296 ? -2.132 8.338 -18.947 1.00 90.94 296 ALA A O 1
ATOM 2252 N N . PRO A 1 297 ? -4.163 8.935 -19.719 1.00 89.81 297 PRO A N 1
ATOM 2253 C CA . PRO A 1 297 ? -4.553 9.726 -18.553 1.00 89.81 297 PRO A CA 1
ATOM 2254 C C . PRO A 1 297 ? -5.022 8.797 -17.422 1.00 89.81 297 PRO A C 1
ATOM 2256 O O . PRO A 1 297 ? -6.177 8.810 -17.005 1.00 89.81 297 PRO A O 1
ATOM 2259 N N . VAL A 1 298 ? -4.125 7.923 -16.973 1.00 91.69 298 VAL A N 1
ATOM 2260 C CA . VAL A 1 298 ? -4.379 6.895 -15.960 1.00 91.69 298 VAL A CA 1
ATOM 2261 C C . VAL A 1 298 ? -3.513 7.148 -14.736 1.00 91.69 298 VAL A C 1
ATOM 2263 O O . VAL A 1 298 ? -2.391 7.642 -14.847 1.00 91.69 298 VAL A O 1
ATOM 2266 N N . PHE A 1 299 ? -4.029 6.804 -13.557 1.00 90.81 299 PHE A N 1
ATOM 2267 C CA . PHE A 1 299 ? -3.355 7.069 -12.288 1.00 90.81 299 PHE A CA 1
ATOM 2268 C C . PHE A 1 299 ? -3.577 5.933 -11.286 1.00 90.81 299 PHE A C 1
ATOM 2270 O O . PHE A 1 299 ? -4.585 5.226 -11.360 1.00 90.81 299 PHE A O 1
ATOM 2277 N N . LEU A 1 300 ? -2.637 5.758 -10.349 1.00 91.50 300 LEU A N 1
ATOM 2278 C CA . LEU A 1 300 ? -2.699 4.770 -9.260 1.00 91.50 300 LEU A CA 1
ATOM 2279 C C . LEU A 1 300 ? -3.074 3.363 -9.765 1.00 91.50 300 LEU A C 1
ATOM 2281 O O . LEU A 1 300 ? -2.418 2.822 -10.653 1.00 91.50 300 LEU A O 1
ATOM 2285 N N . MET A 1 301 ? -4.144 2.774 -9.225 1.00 94.38 301 MET A N 1
ATOM 2286 C CA . MET A 1 301 ? -4.603 1.425 -9.564 1.00 94.38 301 MET A CA 1
ATOM 2287 C C . MET A 1 301 ? -4.866 1.251 -11.066 1.00 94.38 301 MET A C 1
ATOM 2289 O O . MET A 1 301 ? -4.517 0.213 -11.628 1.00 94.38 301 MET A O 1
ATOM 2293 N N . GLU A 1 302 ? -5.430 2.270 -11.724 1.00 94.50 302 GLU A N 1
ATOM 2294 C CA . GLU A 1 302 ? -5.677 2.224 -13.167 1.00 94.50 302 GLU A CA 1
ATOM 2295 C C . GLU A 1 302 ? -4.353 2.237 -13.933 1.00 94.50 302 GLU A C 1
ATOM 2297 O O . GLU A 1 302 ? -4.171 1.437 -14.845 1.00 94.50 302 GLU A O 1
ATOM 2302 N N . ALA A 1 303 ? -3.388 3.070 -13.525 1.00 95.06 303 ALA A N 1
ATOM 2303 C CA . ALA A 1 303 ? -2.064 3.091 -14.144 1.00 95.06 303 ALA A CA 1
ATOM 2304 C C . ALA A 1 303 ? -1.342 1.747 -13.998 1.00 95.06 303 ALA A C 1
ATOM 2306 O O . ALA A 1 303 ? -0.817 1.244 -14.989 1.00 95.06 303 ALA A O 1
ATOM 2307 N N . ALA A 1 304 ? -1.376 1.128 -12.814 1.00 96.00 304 ALA A N 1
ATOM 2308 C CA . ALA A 1 304 ? -0.771 -0.184 -12.585 1.00 96.00 304 ALA A CA 1
ATOM 2309 C C . ALA A 1 304 ? -1.373 -1.271 -13.495 1.00 96.00 304 ALA A C 1
ATOM 2311 O O . ALA A 1 304 ? -0.644 -2.031 -14.138 1.00 96.00 304 ALA A O 1
ATOM 2312 N N . ALA A 1 305 ? -2.704 -1.318 -13.609 1.00 95.50 305 ALA A N 1
ATOM 2313 C CA . ALA A 1 305 ? -3.379 -2.258 -14.502 1.00 95.50 305 ALA A CA 1
ATOM 2314 C C . ALA A 1 305 ? -3.081 -1.959 -15.982 1.00 95.50 305 ALA A C 1
ATOM 2316 O O . ALA A 1 305 ? -2.841 -2.872 -16.780 1.00 95.50 305 ALA A O 1
ATOM 2317 N N . PHE A 1 306 ? -3.081 -0.680 -16.352 1.00 96.62 306 PHE A N 1
ATOM 2318 C CA . PHE A 1 306 ? -2.862 -0.223 -17.717 1.00 96.62 306 PHE A CA 1
ATOM 2319 C C . PHE A 1 306 ? -1.438 -0.519 -18.197 1.00 96.62 306 PHE A C 1
ATOM 2321 O O . PHE A 1 306 ? -1.256 -1.061 -19.289 1.00 96.62 306 PHE A O 1
ATOM 2328 N N . THR A 1 307 ? -0.417 -0.224 -17.390 1.00 97.75 307 THR A N 1
ATOM 2329 C CA . THR A 1 307 ? 0.990 -0.488 -17.732 1.00 97.75 307 THR A CA 1
ATOM 2330 C C . THR A 1 307 ? 1.298 -1.983 -17.744 1.00 97.75 307 THR A C 1
ATOM 2332 O O . THR A 1 307 ? 2.010 -2.435 -18.637 1.00 97.75 307 THR A O 1
ATOM 2335 N N . GLY A 1 308 ? 0.658 -2.783 -16.882 1.00 97.69 308 GLY A N 1
ATOM 2336 C CA . GLY A 1 308 ? 0.700 -4.247 -16.981 1.00 97.69 308 GLY A CA 1
ATOM 2337 C C . GLY A 1 308 ? 0.163 -4.772 -18.319 1.00 97.69 308 GLY A C 1
ATOM 2338 O O . GLY A 1 308 ? 0.784 -5.621 -18.962 1.00 97.69 308 GLY A O 1
ATOM 2339 N N . ARG A 1 309 ? -0.958 -4.220 -18.805 1.00 97.12 309 ARG A N 1
ATOM 2340 C CA . ARG A 1 309 ? -1.483 -4.562 -20.140 1.00 97.12 309 ARG A CA 1
ATOM 2341 C C . ARG A 1 309 ? -0.582 -4.066 -21.270 1.00 97.12 309 ARG A C 1
ATOM 2343 O O . ARG A 1 309 ? -0.450 -4.765 -22.271 1.00 97.12 309 ARG A O 1
ATOM 2350 N N . GLN A 1 310 ? 0.046 -2.899 -21.124 1.00 97.88 310 GLN A N 1
ATOM 2351 C CA . GLN A 1 310 ? 1.043 -2.425 -22.086 1.00 97.88 310 GLN A CA 1
ATOM 2352 C C . GLN A 1 310 ? 2.244 -3.373 -22.164 1.00 97.88 310 GLN A C 1
ATOM 2354 O O . GLN A 1 310 ? 2.653 -3.711 -23.271 1.00 97.88 310 GLN A O 1
ATOM 2359 N N . ALA A 1 311 ? 2.758 -3.861 -21.030 1.00 98.25 311 ALA A N 1
ATOM 2360 C CA . ALA A 1 311 ? 3.857 -4.829 -21.005 1.00 98.25 311 ALA A CA 1
ATOM 2361 C C . ALA A 1 311 ? 3.469 -6.129 -21.725 1.00 98.25 311 ALA A C 1
ATOM 2363 O O . ALA A 1 311 ? 4.192 -6.600 -22.603 1.00 98.25 311 ALA A O 1
ATOM 2364 N N . ALA A 1 312 ? 2.274 -6.658 -21.439 1.00 98.00 312 ALA A N 1
ATOM 2365 C CA . ALA A 1 312 ? 1.747 -7.833 -22.132 1.00 98.00 312 ALA A CA 1
ATOM 2366 C C . ALA A 1 312 ? 1.582 -7.602 -23.647 1.00 98.00 312 ALA A C 1
ATOM 2368 O O . ALA A 1 312 ? 1.893 -8.485 -24.445 1.00 98.00 312 ALA A O 1
ATOM 2369 N N . ASN A 1 313 ? 1.129 -6.415 -24.061 1.00 97.94 313 ASN A N 1
ATOM 2370 C CA . ASN A 1 313 ? 1.018 -6.056 -25.475 1.00 97.94 313 ASN A CA 1
ATOM 2371 C C . ASN A 1 313 ? 2.381 -5.912 -26.158 1.00 97.94 313 ASN A C 1
ATOM 2373 O O . ASN A 1 313 ? 2.500 -6.296 -27.319 1.00 97.94 313 ASN A O 1
ATOM 2377 N N . ALA A 1 314 ? 3.395 -5.392 -25.463 1.00 97.81 314 ALA A N 1
ATOM 2378 C CA . ALA A 1 314 ? 4.752 -5.286 -25.991 1.00 97.81 314 ALA A CA 1
ATOM 2379 C C . ALA A 1 314 ? 5.360 -6.678 -26.236 1.00 97.81 314 ALA A C 1
ATOM 2381 O O . ALA A 1 314 ? 5.922 -6.922 -27.302 1.00 97.81 314 ALA A O 1
ATOM 2382 N N . ILE A 1 315 ? 5.152 -7.623 -25.312 1.00 98.31 315 ILE A N 1
ATOM 2383 C CA . ILE A 1 315 ? 5.522 -9.036 -25.502 1.00 98.31 315 ILE A CA 1
ATOM 2384 C C . ILE A 1 315 ? 4.744 -9.644 -26.677 1.00 98.31 315 ILE A C 1
ATOM 2386 O O . ILE A 1 315 ? 5.341 -10.212 -27.589 1.00 98.31 315 ILE A O 1
ATOM 2390 N N . ALA A 1 316 ? 3.419 -9.467 -26.714 1.00 97.94 316 ALA A N 1
ATOM 2391 C CA . ALA A 1 316 ? 2.589 -9.970 -27.807 1.00 97.94 316 ALA A CA 1
ATOM 2392 C C . ALA A 1 316 ? 3.039 -9.427 -29.173 1.00 97.94 316 ALA A C 1
ATOM 2394 O O . ALA A 1 316 ? 3.054 -10.170 -30.147 1.00 97.94 316 ALA A O 1
ATOM 2395 N N . ALA A 1 317 ? 3.451 -8.158 -29.249 1.00 96.75 317 ALA A N 1
ATOM 2396 C CA . ALA A 1 317 ? 3.989 -7.564 -30.469 1.00 96.75 317 ALA A CA 1
ATOM 2397 C C . ALA A 1 317 ? 5.257 -8.281 -30.954 1.00 96.75 317 ALA A C 1
ATOM 2399 O O . ALA A 1 317 ? 5.364 -8.577 -32.144 1.00 96.75 317 ALA A O 1
ATOM 2400 N N . LYS A 1 318 ? 6.191 -8.588 -30.041 1.00 96.25 318 LYS A N 1
ATOM 2401 C CA . LYS A 1 318 ? 7.441 -9.300 -30.363 1.00 96.25 318 LYS A CA 1
ATOM 2402 C C . LYS A 1 318 ? 7.183 -10.712 -30.877 1.00 96.25 318 LYS A C 1
ATOM 2404 O O . LYS A 1 318 ? 7.832 -11.144 -31.822 1.00 96.25 318 LYS A O 1
ATOM 2409 N N . GLU A 1 319 ? 6.166 -11.366 -30.332 1.00 97.38 319 GLU A N 1
ATOM 2410 C CA . GLU A 1 319 ? 5.726 -12.701 -30.746 1.00 97.38 319 GLU A CA 1
ATOM 2411 C C . GLU A 1 319 ? 4.768 -12.691 -31.951 1.00 97.38 319 GLU A C 1
ATOM 2413 O O . GLU A 1 319 ? 4.219 -13.725 -32.327 1.00 97.38 319 GLU A O 1
ATOM 2418 N N . SER A 1 320 ? 4.526 -11.529 -32.575 1.00 97.12 320 SER A N 1
ATOM 2419 C CA . SER A 1 320 ? 3.543 -11.377 -33.664 1.00 97.12 320 SER A CA 1
ATOM 2420 C C . SER A 1 320 ? 2.131 -11.871 -33.293 1.00 97.12 320 SER A C 1
ATOM 2422 O O . SER A 1 320 ? 1.356 -12.322 -34.139 1.00 97.12 320 SER A O 1
ATOM 2424 N N . LEU A 1 321 ? 1.781 -11.773 -32.010 1.00 97.25 321 LEU A N 1
ATOM 2425 C CA . LEU A 1 321 ? 0.485 -12.128 -31.446 1.00 97.25 321 LEU A CA 1
ATOM 2426 C C . LEU A 1 321 ? -0.467 -10.927 -31.423 1.00 97.25 321 LEU A C 1
ATOM 2428 O O . LEU A 1 321 ? -0.082 -9.756 -31.457 1.00 97.25 321 LEU A O 1
ATOM 2432 N N . ARG A 1 322 ? -1.765 -11.225 -31.315 1.00 95.94 322 ARG A N 1
ATOM 2433 C CA . ARG A 1 322 ? -2.809 -10.203 -31.216 1.00 95.94 322 ARG A CA 1
ATOM 2434 C C . ARG A 1 322 ? -2.715 -9.447 -29.886 1.00 95.94 322 ARG A C 1
ATOM 2436 O O . ARG A 1 322 ? -2.912 -10.026 -28.822 1.00 95.94 322 ARG A O 1
ATOM 2443 N N . GLN A 1 323 ? -2.550 -8.133 -29.972 1.00 96.56 323 GLN A N 1
ATOM 2444 C CA . GLN A 1 323 ? -2.581 -7.224 -28.826 1.00 96.56 323 GLN A CA 1
ATOM 2445 C C . GLN A 1 323 ? -4.014 -6.972 -28.328 1.00 96.56 323 GLN A C 1
ATOM 2447 O O . GLN A 1 323 ? -4.991 -7.023 -29.089 1.00 96.56 323 GLN A O 1
ATOM 2452 N N . ARG A 1 324 ? -4.152 -6.683 -27.032 1.00 92.06 324 ARG A N 1
ATOM 2453 C CA . ARG A 1 324 ? -5.418 -6.282 -26.407 1.00 92.06 324 ARG A CA 1
ATOM 2454 C C . ARG A 1 324 ? -5.619 -4.769 -26.533 1.00 92.06 324 ARG A C 1
ATOM 2456 O O . ARG A 1 324 ? -4.683 -4.021 -26.262 1.00 92.06 324 ARG A O 1
ATOM 2463 N N . PRO A 1 325 ? -6.830 -4.294 -26.876 1.00 90.81 325 PRO A N 1
ATOM 2464 C CA . PRO A 1 325 ? -7.126 -2.868 -26.854 1.00 90.81 325 PRO A CA 1
ATOM 2465 C C . PRO A 1 325 ? -6.881 -2.258 -25.471 1.00 90.81 325 PRO A C 1
ATOM 2467 O O . PRO A 1 325 ? -7.221 -2.857 -24.448 1.00 90.81 325 PRO A O 1
ATOM 2470 N N . LEU A 1 326 ? -6.327 -1.050 -25.470 1.00 90.31 326 LEU A N 1
ATOM 2471 C CA . LEU A 1 326 ? -6.114 -0.223 -24.290 1.00 90.31 326 LEU A CA 1
ATOM 2472 C C . LEU A 1 326 ? -7.060 0.975 -24.385 1.00 90.31 326 LEU A C 1
ATOM 2474 O O . LEU A 1 326 ? -6.696 1.978 -24.998 1.00 90.31 326 LEU A O 1
ATOM 2478 N N . PRO A 1 327 ? -8.304 0.853 -23.889 1.00 85.25 327 PRO A N 1
ATOM 2479 C CA . PRO A 1 327 ? -9.245 1.956 -23.959 1.00 85.25 327 PRO A CA 1
ATOM 2480 C C . PRO A 1 327 ? -8.726 3.100 -23.092 1.00 85.25 327 PRO A C 1
ATOM 2482 O O . PRO A 1 327 ? -8.430 2.910 -21.916 1.00 85.25 327 PRO A O 1
ATOM 2485 N N . ILE A 1 328 ? -8.621 4.278 -23.693 1.00 87.50 328 ILE A N 1
ATOM 2486 C CA . ILE A 1 328 ? -8.390 5.538 -22.995 1.00 87.50 328 ILE A CA 1
ATOM 2487 C C . ILE A 1 328 ? -9.531 6.481 -23.350 1.00 87.50 328 ILE A C 1
ATOM 2489 O O . ILE A 1 328 ? -10.161 6.329 -24.403 1.00 87.50 328 ILE A O 1
ATOM 2493 N N . VAL A 1 329 ? -9.807 7.442 -22.472 1.00 83.94 329 VAL A N 1
ATOM 2494 C CA . VAL A 1 329 ? -10.686 8.557 -22.835 1.00 83.94 329 VAL A CA 1
ATOM 2495 C C . VAL A 1 329 ? -10.080 9.316 -24.025 1.00 83.94 329 VAL A C 1
ATOM 2497 O O . VAL A 1 329 ? -8.856 9.289 -24.199 1.00 83.94 329 VAL A O 1
ATOM 2500 N N . PRO A 1 330 ? -10.902 9.948 -24.882 1.00 81.38 330 PRO A N 1
ATOM 2501 C CA . PRO A 1 330 ? -10.392 10.823 -25.930 1.00 81.38 330 PRO A CA 1
ATOM 2502 C C . PRO A 1 330 ? -9.425 11.852 -25.338 1.00 81.38 330 PRO A C 1
ATOM 2504 O O . PRO A 1 330 ? -9.716 12.423 -24.300 1.00 81.38 330 PRO A O 1
ATOM 2507 N N . MET A 1 331 ? -8.280 12.070 -25.985 1.00 81.25 331 MET A N 1
ATOM 2508 C CA . MET A 1 331 ? -7.281 13.053 -25.533 1.00 81.25 331 MET A CA 1
ATOM 2509 C C . MET A 1 331 ? -7.455 14.424 -26.200 1.00 81.25 331 MET A C 1
ATOM 2511 O O . MET A 1 331 ? -6.808 15.383 -25.797 1.00 81.25 331 MET A O 1
ATOM 2515 N N . ASP A 1 332 ? -8.344 14.514 -27.195 1.00 81.50 332 ASP A N 1
ATOM 2516 C CA . ASP A 1 332 ? -8.694 15.734 -27.918 1.00 81.50 332 ASP A CA 1
ATOM 2517 C C . ASP A 1 332 ? -10.225 15.875 -28.041 1.00 81.50 332 ASP A C 1
ATOM 2519 O O . ASP A 1 332 ? -10.943 14.889 -28.237 1.00 81.50 332 ASP A O 1
ATOM 2523 N N . GLY A 1 333 ? -10.728 17.114 -27.996 1.00 76.94 333 GLY A N 1
ATOM 2524 C CA . GLY A 1 333 ? -12.140 17.448 -28.226 1.00 76.94 333 GLY A CA 1
ATOM 2525 C C . GLY A 1 333 ? -12.943 17.759 -26.957 1.00 76.94 333 GLY A C 1
ATOM 2526 O O . GLY A 1 333 ? -12.395 17.902 -25.877 1.00 76.94 333 GLY A O 1
ATOM 2527 N N . ILE A 1 334 ? -14.269 17.902 -27.088 1.00 74.44 334 ILE A N 1
ATOM 2528 C CA . ILE A 1 334 ? -15.159 18.344 -25.987 1.00 74.44 334 ILE A CA 1
ATOM 2529 C C . ILE A 1 334 ? -15.347 17.298 -24.870 1.00 74.44 334 ILE A C 1
ATOM 2531 O O . ILE A 1 334 ? -15.921 17.598 -23.829 1.00 74.44 334 ILE A O 1
ATOM 2535 N N . PHE A 1 335 ? -14.898 16.067 -25.115 1.00 61.09 335 PHE A N 1
ATOM 2536 C CA . PHE A 1 335 ? -14.932 14.948 -24.172 1.00 61.09 335 PHE A CA 1
ATOM 2537 C C . PHE A 1 335 ? -13.522 14.505 -23.745 1.00 61.09 335 PHE A C 1
ATOM 2539 O O . PHE A 1 335 ? -13.385 13.403 -23.211 1.00 61.09 335 PHE A O 1
ATOM 2546 N N . ALA A 1 336 ? -12.509 15.331 -24.039 1.00 59.53 336 ALA A N 1
ATOM 2547 C CA . ALA A 1 336 ? -11.149 15.202 -23.528 1.00 59.53 336 ALA A CA 1
ATOM 2548 C C . ALA A 1 336 ? -10.944 16.023 -22.254 1.00 59.53 336 ALA A C 1
ATOM 2550 O O . ALA A 1 336 ? -11.654 17.045 -22.095 1.00 59.53 336 ALA A O 1
#